Protein AF-A0A6G0KJ99-F1 (afdb_monomer_lite)

Radius of gyration: 21.72 Å; chains: 1; bounding box: 59×44×64 Å

Organism: NCBI:txid53985

Structure (mmCIF, N/CA/C/O backbone):
data_AF-A0A6G0KJ99-F1
#
_entry.id   AF-A0A6G0KJ99-F1
#
loop_
_atom_site.group_PDB
_atom_site.id
_atom_site.type_symbol
_atom_site.label_atom_id
_atom_site.label_alt_id
_atom_site.label_comp_id
_atom_site.label_asym_id
_atom_site.label_entity_id
_atom_site.label_seq_id
_atom_site.pdbx_PDB_ins_code
_atom_site.Cartn_x
_atom_site.Cartn_y
_atom_site.Cartn_z
_atom_site.occupancy
_atom_site.B_iso_or_equiv
_atom_site.auth_seq_id
_atom_site.auth_comp_id
_atom_site.auth_asym_id
_atom_site.auth_atom_id
_atom_site.pdbx_PDB_model_num
ATOM 1 N N . MET A 1 1 ? -8.584 -2.418 31.186 1.00 41.25 1 MET A N 1
ATOM 2 C CA . MET A 1 1 ? -9.548 -2.595 30.079 1.00 41.25 1 MET A CA 1
ATOM 3 C C . MET A 1 1 ? -8.767 -2.422 28.796 1.00 41.25 1 MET A C 1
ATOM 5 O O . MET A 1 1 ? -8.160 -1.373 28.633 1.00 41.25 1 MET A O 1
ATOM 9 N N . SER A 1 2 ? -8.671 -3.460 27.969 1.00 46.72 2 SER A N 1
ATOM 10 C CA . SER A 1 2 ? -8.019 -3.361 26.664 1.00 46.72 2 SER A CA 1
ATOM 11 C C . SER A 1 2 ? -8.803 -2.387 25.795 1.00 46.72 2 SER A C 1
ATOM 13 O O . SER A 1 2 ? -10.031 -2.449 25.768 1.00 46.72 2 SER A O 1
ATOM 15 N N . VAL A 1 3 ? -8.107 -1.507 25.080 1.00 55.59 3 VAL A N 1
ATOM 16 C CA . VAL A 1 3 ? -8.690 -0.855 23.907 1.00 55.59 3 VAL A CA 1
ATOM 17 C C . VAL A 1 3 ? -9.213 -1.971 23.012 1.00 55.59 3 VAL A C 1
ATOM 19 O O . VAL A 1 3 ? -8.455 -2.874 22.653 1.00 55.59 3 VAL A O 1
ATOM 22 N N . ASP A 1 4 ? -10.517 -1.978 22.748 1.00 70.56 4 ASP A N 1
ATOM 23 C CA . ASP A 1 4 ? -11.123 -3.010 21.920 1.00 70.56 4 ASP A CA 1
ATOM 24 C C . ASP A 1 4 ? -10.721 -2.743 20.467 1.00 70.56 4 ASP A C 1
ATOM 26 O O . ASP A 1 4 ? -11.354 -1.966 19.750 1.00 70.56 4 ASP A O 1
ATOM 30 N N . LEU A 1 5 ? -9.616 -3.368 20.050 1.00 67.62 5 LEU A N 1
ATOM 31 C CA . LEU A 1 5 ? -9.103 -3.301 18.685 1.00 67.62 5 LEU A CA 1
ATOM 32 C C . LEU A 1 5 ? -10.209 -3.636 17.674 1.00 67.62 5 LEU A C 1
ATOM 34 O O . LEU A 1 5 ? -10.257 -3.038 16.606 1.00 67.62 5 LEU A O 1
ATOM 38 N N . VAL A 1 6 ? -11.153 -4.512 18.032 1.00 70.44 6 VAL A N 1
ATOM 39 C CA . VAL A 1 6 ? -12.292 -4.872 17.181 1.00 70.44 6 VAL A CA 1
ATOM 40 C C . VAL A 1 6 ? -13.240 -3.686 16.995 1.00 70.44 6 VAL A C 1
ATOM 42 O O . VAL A 1 6 ? -13.726 -3.464 15.887 1.00 70.44 6 VAL A O 1
ATOM 45 N N . GLN A 1 7 ? -13.503 -2.893 18.037 1.00 74.81 7 GLN A N 1
ATOM 46 C CA . GLN A 1 7 ? -14.305 -1.670 17.909 1.00 74.81 7 GLN A CA 1
ATOM 47 C C . GLN A 1 7 ? -13.605 -0.607 17.065 1.00 74.81 7 GLN A C 1
ATOM 49 O O . GLN A 1 7 ? -14.253 0.010 16.221 1.00 74.81 7 GLN A O 1
ATOM 54 N N . PHE A 1 8 ? -12.295 -0.424 17.242 1.00 76.94 8 PHE A N 1
ATOM 55 C CA . PHE A 1 8 ? -11.521 0.521 16.435 1.00 76.94 8 PHE A CA 1
ATOM 56 C C . PHE A 1 8 ? -11.519 0.129 14.951 1.00 76.94 8 PHE A C 1
ATOM 58 O O . PHE A 1 8 ? -11.835 0.944 14.088 1.00 76.94 8 PHE A O 1
ATOM 65 N N . VAL A 1 9 ? -11.263 -1.147 14.660 1.00 74.06 9 VAL A N 1
ATOM 66 C CA . VAL A 1 9 ? -11.306 -1.717 13.307 1.00 74.06 9 VAL A CA 1
ATOM 67 C C . VAL A 1 9 ? -12.697 -1.541 12.682 1.00 74.06 9 VAL A C 1
ATOM 69 O O . VAL A 1 9 ? -12.794 -1.142 11.526 1.00 74.06 9 VAL A O 1
ATOM 72 N N . LYS A 1 10 ? -13.785 -1.731 13.444 1.00 74.31 10 LYS A N 1
ATOM 73 C CA . LYS A 1 10 ? -15.161 -1.460 12.979 1.00 74.31 10 LYS A CA 1
ATOM 74 C C . LYS A 1 10 ? -15.418 0.018 12.682 1.00 74.31 10 LYS A C 1
ATOM 76 O O . LYS A 1 10 ? -16.147 0.326 11.742 1.00 74.31 10 LYS A O 1
ATOM 81 N N . LEU A 1 11 ? -14.873 0.932 13.482 1.00 82.12 11 LEU A N 1
ATOM 82 C CA . LEU A 1 11 ? -15.007 2.367 13.232 1.00 82.12 11 LEU A CA 1
ATOM 83 C C . LEU A 1 11 ? -14.264 2.761 11.951 1.00 82.12 11 LEU A C 1
ATOM 85 O O . LEU A 1 11 ? -14.842 3.425 11.093 1.00 82.12 11 LEU A O 1
ATOM 89 N N . LEU A 1 12 ? -13.024 2.292 11.799 1.00 81.00 12 LEU A N 1
ATOM 90 C CA . LEU A 1 12 ? -12.201 2.537 10.617 1.00 81.00 12 LEU A CA 1
ATOM 91 C C . LEU A 1 12 ? -12.857 1.978 9.348 1.00 81.00 12 LEU A C 1
ATOM 93 O O . LEU A 1 12 ? -12.892 2.653 8.324 1.00 81.00 12 LEU A O 1
ATOM 97 N N . MET A 1 13 ? -13.461 0.795 9.448 1.00 75.81 13 MET A N 1
ATOM 98 C CA . MET A 1 13 ? -14.229 0.173 8.372 1.00 75.81 13 MET A CA 1
ATOM 99 C C . MET A 1 13 ? -15.397 1.054 7.906 1.00 75.81 13 MET A C 1
ATOM 101 O O . MET A 1 13 ? -15.573 1.250 6.707 1.00 75.81 13 MET A O 1
ATOM 105 N N . LYS A 1 14 ? -16.166 1.645 8.834 1.00 80.62 14 LYS A N 1
ATOM 106 C CA . LYS A 1 14 ? -17.264 2.569 8.487 1.00 80.62 14 LYS A CA 1
ATOM 107 C C . LYS A 1 14 ? -16.761 3.817 7.764 1.00 80.62 14 LYS A C 1
ATOM 109 O O . LYS A 1 14 ? -17.369 4.237 6.784 1.00 80.62 14 LYS A O 1
ATOM 114 N N . TRP A 1 15 ? -15.656 4.389 8.239 1.00 83.75 15 TRP A N 1
ATOM 115 C CA . TRP A 1 15 ? -15.023 5.548 7.608 1.00 83.75 15 TRP A CA 1
ATOM 116 C C . TRP A 1 15 ? -14.530 5.229 6.195 1.00 83.75 15 TRP A C 1
ATOM 118 O O . TRP A 1 15 ? -14.812 5.979 5.264 1.00 83.75 15 TRP A O 1
ATOM 128 N N . GLN A 1 16 ? -13.851 4.096 6.010 1.00 78.69 16 GLN A N 1
ATOM 129 C CA . GLN A 1 16 ? -13.374 3.672 4.693 1.00 78.69 16 GLN A CA 1
ATOM 130 C C . GLN A 1 16 ? -14.515 3.375 3.724 1.00 78.69 16 GLN A C 1
ATOM 132 O O . GLN A 1 16 ? -14.426 3.758 2.561 1.00 78.69 16 GLN A O 1
ATOM 137 N N . MET A 1 17 ? -15.597 2.754 4.199 1.00 74.19 17 MET A N 1
ATOM 138 C CA . MET A 1 17 ? -16.793 2.518 3.391 1.00 74.19 17 MET A CA 1
ATOM 139 C C . MET A 1 17 ? -17.367 3.840 2.863 1.00 74.19 17 MET A C 1
ATOM 141 O O . MET A 1 17 ? -17.624 3.957 1.670 1.00 74.19 17 MET A O 1
ATOM 145 N N . HIS A 1 18 ? -17.500 4.849 3.731 1.00 81.25 18 HIS A N 1
ATOM 146 C CA . HIS A 1 18 ? -17.978 6.179 3.345 1.00 81.25 18 HIS A CA 1
ATOM 147 C C . HIS A 1 18 ? -17.077 6.839 2.296 1.00 81.25 18 HIS A C 1
ATOM 149 O O . HIS A 1 18 ? -17.563 7.306 1.273 1.00 81.25 18 HIS A O 1
ATOM 155 N N . GLN A 1 19 ? -15.756 6.811 2.502 1.00 79.88 19 GLN A N 1
ATOM 156 C CA . GLN A 1 19 ? -14.805 7.387 1.546 1.00 79.88 19 GLN A CA 1
ATOM 157 C C . GLN A 1 19 ? -14.822 6.673 0.191 1.00 79.88 19 GLN A C 1
ATOM 159 O O . GLN A 1 19 ? -14.710 7.328 -0.843 1.00 79.88 19 GLN A O 1
ATOM 164 N N . CYS A 1 20 ? -14.988 5.347 0.180 1.00 73.44 20 CYS A N 1
ATOM 165 C CA . CYS A 1 20 ? -15.125 4.595 -1.065 1.00 73.44 20 CYS A CA 1
ATOM 166 C C . CYS A 1 20 ? -16.373 5.030 -1.841 1.00 73.44 20 CYS A C 1
ATOM 168 O O . CYS A 1 20 ? -16.294 5.180 -3.055 1.00 73.44 20 CYS A O 1
ATOM 170 N N . MET A 1 21 ? -17.496 5.263 -1.154 1.00 72.06 21 MET A N 1
ATOM 171 C CA . MET A 1 21 ? -18.723 5.741 -1.795 1.00 72.06 21 MET A CA 1
ATOM 172 C C . MET A 1 21 ? -18.542 7.149 -2.375 1.00 72.06 21 MET A C 1
ATOM 174 O O . MET A 1 21 ? -18.652 7.314 -3.589 1.00 72.06 21 MET A O 1
ATOM 178 N N . GLU A 1 22 ? -18.174 8.126 -1.542 1.00 77.06 22 GLU A N 1
ATOM 179 C CA . GLU A 1 22 ? -18.107 9.539 -1.946 1.00 77.06 22 GLU A CA 1
ATOM 180 C C . GLU A 1 22 ? -17.011 9.821 -2.981 1.00 77.06 22 GLU A C 1
ATOM 182 O O . GLU A 1 22 ? -17.249 10.464 -4.001 1.00 77.06 22 GLU A O 1
ATOM 187 N N . ILE A 1 23 ? -15.784 9.364 -2.712 1.00 69.75 23 ILE A N 1
ATOM 188 C CA . ILE A 1 23 ? -14.602 9.723 -3.509 1.00 69.75 23 ILE A CA 1
ATOM 189 C C . ILE A 1 23 ? -14.389 8.709 -4.633 1.00 69.75 23 ILE A C 1
ATOM 191 O O . ILE A 1 23 ? -13.955 9.062 -5.728 1.00 69.75 23 ILE A O 1
ATOM 195 N N . GLY A 1 24 ? -14.660 7.435 -4.346 1.00 63.62 24 GLY A N 1
ATOM 196 C CA . GLY A 1 24 ? -14.301 6.328 -5.220 1.00 63.62 24 GLY A CA 1
ATOM 197 C C . GLY A 1 24 ? -15.350 5.976 -6.265 1.00 63.62 24 GLY A C 1
ATOM 198 O O . GLY A 1 24 ? -14.968 5.486 -7.320 1.00 63.62 24 GLY A O 1
ATOM 199 N N . PHE A 1 25 ? -16.644 6.191 -6.010 1.00 71.81 25 PHE A N 1
ATOM 200 C CA . PHE A 1 25 ? -17.690 5.577 -6.833 1.00 71.81 25 PHE A CA 1
ATOM 201 C C . PHE A 1 25 ? -18.777 6.538 -7.314 1.00 71.81 25 PHE A C 1
ATOM 203 O O . PHE A 1 25 ? -19.106 6.517 -8.500 1.00 71.81 25 PHE A O 1
ATOM 210 N N . GLU A 1 26 ? -19.310 7.401 -6.447 1.00 70.69 26 GLU A N 1
ATOM 211 C CA . GLU A 1 26 ? -20.377 8.341 -6.827 1.00 70.69 26 GLU A CA 1
ATOM 212 C C . GLU A 1 26 ? -19.909 9.356 -7.881 1.00 70.69 26 GLU A C 1
ATOM 214 O O . GLU A 1 26 ? -20.671 9.726 -8.773 1.00 70.69 26 GLU A O 1
ATOM 219 N N . GLY A 1 27 ? -18.633 9.753 -7.841 1.00 69.00 27 GLY A N 1
ATOM 220 C CA . GLY A 1 27 ? -18.048 10.681 -8.813 1.00 69.00 27 GLY A CA 1
ATOM 221 C C . GLY A 1 27 ? -17.690 10.075 -10.177 1.00 69.00 27 GLY A C 1
ATOM 222 O O . GLY A 1 27 ? -17.410 10.830 -11.107 1.00 69.00 27 GLY A O 1
ATOM 223 N N . ILE A 1 28 ? -17.667 8.741 -10.316 1.00 74.19 28 ILE A N 1
ATOM 224 C CA . ILE A 1 28 ? -17.152 8.038 -11.510 1.00 74.19 28 ILE A CA 1
ATOM 225 C C . ILE A 1 28 ? -17.919 6.735 -11.837 1.00 74.19 28 ILE A C 1
ATOM 227 O O . ILE A 1 28 ? -17.320 5.656 -11.926 1.00 74.19 28 ILE A O 1
ATOM 231 N N . PRO A 1 29 ? -19.247 6.795 -12.050 1.00 71.38 29 PRO A N 1
ATOM 232 C CA . PRO A 1 29 ? -20.062 5.605 -12.287 1.00 71.38 29 PRO A CA 1
ATOM 233 C C . PRO A 1 29 ? -19.625 4.839 -13.546 1.00 71.38 29 PRO A C 1
ATOM 235 O O . PRO A 1 29 ? -19.332 5.426 -14.588 1.00 71.38 29 PRO A O 1
ATOM 238 N N . GLY A 1 30 ? -19.603 3.505 -13.459 1.00 71.38 30 GLY A N 1
ATOM 239 C CA . GLY A 1 30 ? -19.260 2.616 -14.575 1.00 71.38 30 GLY A CA 1
ATOM 240 C C . GLY A 1 30 ? -17.764 2.486 -14.887 1.00 71.38 30 GLY A C 1
ATOM 241 O O . GLY A 1 30 ? -17.397 1.674 -15.738 1.00 71.38 30 GLY A O 1
ATOM 242 N N . LEU A 1 31 ? -16.886 3.226 -14.200 1.00 75.25 31 LEU A N 1
ATOM 243 C CA . LEU A 1 31 ? -15.439 3.071 -14.340 1.00 75.25 31 LEU A CA 1
ATOM 244 C C . LEU A 1 31 ? -14.876 2.002 -13.396 1.00 75.25 31 LEU A C 1
ATOM 246 O O . LEU A 1 31 ? -15.424 1.689 -12.338 1.00 75.25 31 LEU A O 1
ATOM 250 N N . CYS A 1 32 ? -13.748 1.429 -13.811 1.00 78.31 32 CYS A N 1
ATOM 251 C CA . CYS A 1 32 ? -12.960 0.529 -12.984 1.00 78.31 32 CYS A CA 1
ATOM 252 C C . CYS A 1 32 ? -12.108 1.345 -12.010 1.00 78.31 32 CYS A C 1
ATOM 254 O O . CYS A 1 32 ? -11.338 2.203 -12.442 1.00 78.31 32 CYS A O 1
ATOM 256 N N . VAL A 1 33 ? -12.201 1.046 -10.716 1.00 81.31 33 VAL A N 1
ATOM 257 C CA . VAL A 1 33 ? -11.534 1.818 -9.659 1.00 81.31 33 VAL A CA 1
ATOM 258 C C . VAL A 1 33 ? -10.524 0.931 -8.952 1.00 81.31 33 VAL A C 1
ATOM 260 O O . VAL A 1 33 ? -10.899 -0.007 -8.252 1.00 81.31 33 VAL A O 1
ATOM 263 N N . ALA A 1 34 ? -9.237 1.213 -9.146 1.00 80.12 34 ALA A N 1
ATOM 264 C CA . ALA A 1 34 ? -8.169 0.523 -8.434 1.00 80.12 34 ALA A CA 1
ATOM 265 C C . ALA A 1 34 ? -7.988 1.138 -7.037 1.00 80.12 34 ALA A C 1
ATOM 267 O O . ALA A 1 34 ? -7.649 2.314 -6.919 1.00 80.12 34 ALA A O 1
ATOM 268 N N . ILE A 1 35 ? -8.208 0.350 -5.984 1.00 81.31 35 ILE A N 1
ATOM 269 C CA . ILE A 1 35 ? -8.119 0.796 -4.589 1.00 81.31 35 ILE A CA 1
ATOM 270 C C . ILE A 1 35 ? -6.935 0.101 -3.928 1.00 81.31 35 ILE A C 1
ATOM 272 O O . ILE A 1 35 ? -6.958 -1.112 -3.721 1.00 81.31 35 ILE A O 1
ATOM 276 N N . HIS A 1 36 ? -5.909 0.873 -3.583 1.00 83.25 36 HIS A N 1
ATOM 277 C CA . HIS A 1 36 ? -4.743 0.376 -2.861 1.00 83.25 36 HIS A CA 1
ATOM 278 C C . HIS A 1 36 ? -5.046 0.257 -1.366 1.00 83.25 36 HIS A C 1
ATOM 280 O O . HIS A 1 36 ? -5.486 1.214 -0.727 1.00 83.25 36 HIS A O 1
ATOM 286 N N . THR A 1 37 ? -4.808 -0.926 -0.798 1.00 84.19 37 THR A N 1
ATOM 287 C CA . THR A 1 37 ? -4.839 -1.116 0.663 1.00 84.19 37 THR A CA 1
ATOM 288 C C . THR A 1 37 ? -3.683 -0.368 1.328 1.00 84.19 37 THR A C 1
ATOM 290 O O . THR A 1 37 ? -2.754 0.049 0.646 1.00 84.19 37 THR A O 1
ATOM 293 N N . LEU A 1 38 ? -3.726 -0.170 2.648 1.00 85.06 38 LEU A N 1
ATOM 294 C CA . LEU A 1 38 ? -2.753 0.671 3.343 1.00 85.06 38 LEU A CA 1
ATOM 295 C C . LEU A 1 38 ? -1.328 0.153 3.142 1.00 85.06 38 LEU A C 1
ATOM 297 O O . LEU A 1 38 ? -0.989 -0.949 3.569 1.00 85.06 38 LEU A O 1
ATOM 301 N N . GLU A 1 39 ? -0.489 0.989 2.538 1.00 83.06 39 GLU A N 1
ATOM 302 C CA . GLU A 1 39 ? 0.898 0.639 2.255 1.00 83.06 39 GLU A CA 1
ATOM 303 C C . GLU A 1 39 ? 1.870 1.230 3.274 1.00 83.06 39 GLU A C 1
ATOM 305 O O . GLU A 1 39 ? 2.934 0.654 3.439 1.00 83.06 39 GLU A O 1
ATOM 310 N N . SER A 1 40 ? 1.552 2.340 3.948 1.00 83.69 40 SER A N 1
ATOM 311 C CA . SER A 1 40 ? 2.466 3.019 4.885 1.00 83.69 40 SER A CA 1
ATOM 312 C C . SER A 1 40 ? 2.672 2.251 6.200 1.00 83.69 40 SER A C 1
ATOM 314 O O . SER A 1 40 ? 1.710 1.693 6.733 1.00 83.69 40 SER A O 1
ATOM 316 N N . PRO A 1 41 ? 3.892 2.242 6.769 1.00 84.44 41 PRO A N 1
ATOM 317 C CA . PRO A 1 41 ? 4.146 1.727 8.114 1.00 84.44 41 PRO A CA 1
ATOM 318 C C . PRO A 1 41 ? 3.439 2.574 9.184 1.00 84.44 41 PRO A C 1
ATOM 320 O O . PRO A 1 41 ? 3.241 3.778 9.028 1.00 84.44 41 PRO A O 1
ATOM 323 N N . LEU A 1 42 ? 3.082 1.961 10.318 1.00 84.69 42 LEU A N 1
ATOM 324 C CA . LEU A 1 42 ? 2.240 2.627 11.327 1.00 84.69 42 LEU A CA 1
ATOM 325 C C . LEU A 1 42 ? 2.884 3.853 11.977 1.00 84.69 42 LEU A C 1
ATOM 327 O O . LEU A 1 42 ? 2.167 4.750 12.415 1.00 84.69 42 LEU A O 1
ATOM 331 N N . TYR A 1 43 ? 4.213 3.897 12.073 1.00 82.88 43 TYR A N 1
ATOM 332 C CA . TYR A 1 43 ? 4.884 5.021 12.720 1.00 82.88 43 TYR A CA 1
ATOM 333 C C . TYR A 1 43 ? 4.769 6.321 11.900 1.00 82.88 43 TYR A C 1
ATOM 335 O O . TYR A 1 43 ? 4.917 7.389 12.483 1.00 82.88 43 TYR A O 1
ATOM 343 N N . GLU A 1 44 ? 4.465 6.264 10.594 1.00 84.62 44 GLU A N 1
ATOM 344 C CA . GLU A 1 44 ? 4.239 7.465 9.766 1.00 84.62 44 GLU A CA 1
ATOM 345 C C . GLU A 1 44 ? 3.003 8.260 10.204 1.00 84.62 44 GLU A C 1
ATOM 347 O O . GLU A 1 44 ? 2.923 9.463 9.970 1.00 84.62 44 GLU A O 1
ATOM 352 N N . PHE A 1 45 ? 2.055 7.613 10.886 1.00 86.19 45 PHE A N 1
ATOM 353 C CA . PHE A 1 45 ? 0.861 8.264 11.433 1.00 86.19 45 PHE A CA 1
ATOM 354 C C . PHE A 1 45 ? 1.105 8.906 12.802 1.00 86.19 45 PHE A C 1
ATOM 356 O O . PHE A 1 45 ? 0.185 9.469 13.395 1.00 86.19 45 PHE A O 1
ATOM 363 N N . LEU A 1 46 ? 2.321 8.792 13.337 1.00 86.12 46 LEU A N 1
ATOM 364 C CA . LEU A 1 46 ? 2.671 9.241 14.674 1.00 86.12 46 LEU A CA 1
ATOM 365 C C . LEU A 1 46 ? 3.557 10.486 14.615 1.00 86.12 46 LEU A C 1
ATOM 367 O O . LEU A 1 46 ? 4.448 10.604 13.778 1.00 86.12 46 LEU A O 1
ATOM 371 N N . ALA A 1 47 ? 3.352 11.401 15.564 1.00 84.62 47 ALA A N 1
ATOM 372 C CA . ALA A 1 47 ? 4.281 12.505 15.771 1.00 84.62 47 ALA A CA 1
ATOM 373 C C . ALA A 1 47 ? 5.659 11.955 16.176 1.00 84.62 47 ALA A C 1
ATOM 375 O O . ALA A 1 47 ? 5.750 11.088 17.044 1.00 84.62 47 ALA A O 1
ATOM 376 N N . ASP A 1 48 ? 6.732 12.459 15.561 1.00 75.00 48 ASP A N 1
ATOM 377 C CA . ASP A 1 48 ? 8.066 11.874 15.746 1.00 75.00 48 ASP A CA 1
ATOM 378 C C . ASP A 1 48 ? 8.859 12.510 16.903 1.00 75.00 48 ASP A C 1
ATOM 380 O O . ASP A 1 48 ? 9.609 11.811 17.593 1.00 75.00 48 ASP A O 1
ATOM 384 N N . LYS A 1 49 ? 8.728 13.830 17.133 1.00 79.56 49 LYS A N 1
ATOM 385 C CA . LYS A 1 49 ? 9.542 14.585 18.111 1.00 79.56 49 LYS A CA 1
ATOM 386 C C . LYS A 1 49 ? 8.826 15.815 18.678 1.00 79.56 49 LYS A C 1
ATOM 388 O O . LYS A 1 49 ? 7.878 16.335 18.095 1.00 79.56 49 LYS A O 1
ATOM 393 N N . GLY A 1 50 ? 9.369 16.329 19.782 1.00 83.31 50 GLY A N 1
ATOM 394 C CA . GLY A 1 50 ? 9.017 17.635 20.342 1.00 83.31 50 GLY A CA 1
ATOM 395 C C . GLY A 1 50 ? 7.674 17.661 21.069 1.00 83.31 50 GLY A C 1
ATOM 396 O O . GLY A 1 50 ? 7.180 16.632 21.521 1.00 83.31 50 GLY A O 1
ATOM 397 N N . ILE A 1 51 ? 7.100 18.861 21.177 1.00 85.00 51 ILE A N 1
ATOM 398 C CA . ILE A 1 51 ? 5.851 19.127 21.911 1.00 85.00 51 ILE A CA 1
ATOM 399 C C . ILE A 1 51 ? 4.703 18.261 21.371 1.00 85.00 51 ILE A C 1
ATOM 401 O O . ILE A 1 51 ? 3.989 17.639 22.148 1.00 85.00 51 ILE A O 1
ATOM 405 N N . ALA A 1 52 ? 4.613 18.116 20.046 1.00 86.62 52 ALA A N 1
ATOM 406 C CA . ALA A 1 52 ? 3.592 17.296 19.396 1.00 86.62 52 ALA A CA 1
ATOM 407 C C . ALA A 1 52 ? 3.652 15.810 19.799 1.00 86.62 52 ALA A C 1
ATOM 409 O O . ALA A 1 52 ? 2.615 15.165 19.933 1.00 86.62 52 ALA A O 1
ATOM 410 N N . LEU A 1 53 ? 4.852 15.254 20.017 1.00 86.69 53 LEU A N 1
ATOM 411 C CA . LEU A 1 53 ? 4.994 13.878 20.504 1.00 86.69 53 LEU A CA 1
ATOM 412 C C . LEU A 1 53 ? 4.478 13.749 21.940 1.00 86.69 53 LEU A C 1
ATOM 414 O O . LEU A 1 53 ? 3.814 12.766 22.268 1.00 86.69 53 LEU A O 1
ATOM 418 N N . ASP A 1 54 ? 4.790 14.721 22.795 1.00 88.56 54 ASP A N 1
ATOM 419 C CA . ASP A 1 54 ? 4.386 14.677 24.197 1.00 88.56 54 ASP A CA 1
ATOM 420 C C . ASP A 1 54 ? 2.865 14.828 24.355 1.00 88.56 54 ASP A C 1
ATOM 422 O O . ASP A 1 54 ? 2.238 14.027 25.051 1.00 88.56 54 ASP A O 1
ATOM 426 N N . GLU A 1 55 ? 2.262 15.762 23.613 1.00 90.81 55 GLU A N 1
ATOM 427 C CA . GLU A 1 55 ? 0.808 15.952 23.524 1.00 90.81 55 GLU A CA 1
ATOM 428 C C . GLU A 1 55 ? 0.094 14.708 22.979 1.00 90.81 55 GLU A C 1
ATOM 430 O O . GLU A 1 55 ? -0.934 14.285 23.522 1.00 90.81 55 GLU A O 1
ATOM 435 N N . LEU A 1 56 ? 0.654 14.068 21.944 1.00 89.56 56 LEU A N 1
ATOM 436 C CA . LEU A 1 56 ? 0.129 12.812 21.409 1.00 89.56 56 LEU A CA 1
ATOM 437 C C . LEU A 1 56 ? 0.181 11.701 22.465 1.00 89.56 56 LEU A C 1
ATOM 439 O O . LEU A 1 56 ? -0.802 10.986 22.662 1.00 89.56 56 LEU A O 1
ATOM 443 N N . CYS A 1 57 ? 1.296 11.578 23.190 1.00 90.38 57 CYS A N 1
ATOM 444 C CA . CYS A 1 57 ? 1.437 10.589 24.257 1.00 90.38 57 CYS A CA 1
ATOM 445 C C . CYS A 1 57 ? 0.427 10.816 25.388 1.00 90.38 57 CYS A C 1
ATOM 447 O O . CYS A 1 57 ? -0.128 9.852 25.917 1.00 90.38 57 CYS A O 1
ATOM 449 N N . GLU A 1 58 ? 0.167 12.070 25.763 1.00 92.62 58 GLU A N 1
ATOM 450 C CA . GLU A 1 58 ? -0.838 12.408 26.774 1.00 92.62 58 GLU A CA 1
ATOM 451 C C . GLU A 1 58 ? -2.259 12.110 26.317 1.00 92.62 58 GLU A C 1
ATOM 453 O O . GLU A 1 58 ? -3.047 11.553 27.086 1.00 92.62 58 GLU A O 1
ATOM 458 N N . THR A 1 59 ? -2.579 12.448 25.071 1.00 91.44 59 THR A N 1
ATOM 459 C CA . THR A 1 59 ? -3.892 12.192 24.474 1.00 91.44 59 THR A CA 1
ATOM 460 C C . THR A 1 59 ? -4.170 10.693 24.429 1.00 91.44 59 THR A C 1
ATOM 462 O O . THR A 1 59 ? -5.153 10.230 25.009 1.00 91.44 59 THR A O 1
ATOM 465 N N . LEU A 1 60 ? -3.246 9.908 23.867 1.00 89.88 60 LEU A N 1
ATOM 466 C CA . LEU A 1 60 ? -3.365 8.450 23.796 1.00 89.88 60 LEU A CA 1
ATOM 467 C C . LEU A 1 60 ? -3.414 7.809 25.187 1.00 89.88 60 LEU A C 1
ATOM 469 O O . LEU A 1 60 ? -4.190 6.885 25.414 1.00 89.88 60 LEU A O 1
ATOM 473 N N . SER A 1 61 ? -2.634 8.313 26.147 1.00 92.75 61 SER A N 1
ATOM 474 C CA . SER A 1 61 ? -2.660 7.824 27.531 1.00 92.75 61 SER A CA 1
ATOM 475 C C . SER A 1 61 ? -4.047 7.984 28.168 1.00 92.75 61 SER A C 1
ATOM 477 O O . SER A 1 61 ? -4.540 7.043 28.798 1.00 92.75 61 SER A O 1
ATOM 479 N N . LYS A 1 62 ? -4.702 9.135 27.960 1.00 91.81 62 LYS A N 1
ATOM 480 C CA . LYS A 1 62 ? -6.060 9.417 28.453 1.00 91.81 62 LYS A CA 1
ATOM 481 C C . LYS A 1 62 ? -7.119 8.576 27.739 1.00 91.81 62 LYS A C 1
ATOM 483 O O . LYS A 1 62 ? -7.931 7.941 28.411 1.00 91.81 62 LYS A O 1
ATOM 488 N N . GLU A 1 63 ? -7.100 8.540 26.408 1.00 88.06 63 GLU A N 1
ATOM 489 C CA . GLU A 1 63 ? -8.100 7.820 25.605 1.00 88.06 63 GLU A CA 1
ATOM 490 C C . GLU A 1 63 ? -8.027 6.306 25.812 1.00 88.06 63 GLU A C 1
ATOM 492 O O . GLU A 1 63 ? -9.042 5.645 26.037 1.00 88.06 63 GLU A O 1
ATOM 497 N N . MET A 1 64 ? -6.813 5.754 25.801 1.00 85.81 64 MET A N 1
ATOM 498 C CA . MET A 1 64 ? -6.582 4.319 25.952 1.00 85.81 64 MET A CA 1
ATOM 499 C C . MET A 1 64 ? -6.563 3.874 27.421 1.00 85.81 64 MET A C 1
ATOM 501 O O . MET A 1 64 ? -6.555 2.673 27.691 1.00 85.81 64 MET A O 1
ATOM 505 N N . LYS A 1 65 ? -6.562 4.818 28.376 1.00 89.88 65 LYS A N 1
ATOM 506 C CA . LYS A 1 65 ? -6.464 4.571 29.827 1.00 89.88 65 LYS A CA 1
ATOM 507 C C . LYS A 1 65 ? -5.244 3.718 30.197 1.00 89.88 65 LYS A C 1
ATOM 509 O O . LYS A 1 65 ? -5.332 2.792 31.006 1.00 89.88 65 LYS A O 1
ATOM 514 N N . VAL A 1 66 ? -4.100 4.033 29.593 1.00 91.50 66 VAL A N 1
ATOM 515 C CA . VAL A 1 66 ? -2.802 3.382 29.839 1.00 91.50 66 VAL A CA 1
ATOM 516 C C . VAL A 1 66 ? -1.761 4.413 30.261 1.00 91.50 66 VAL A C 1
ATOM 518 O O . VAL A 1 66 ? -1.945 5.608 30.041 1.00 91.50 66 VAL A O 1
ATOM 521 N N . SER A 1 67 ? -0.652 3.981 30.863 1.00 93.75 67 SER A N 1
ATOM 522 C CA . SER A 1 67 ? 0.409 4.911 31.264 1.00 93.75 67 SER A CA 1
ATOM 523 C C . SER A 1 67 ? 1.090 5.562 30.053 1.00 93.75 67 SER A C 1
ATOM 525 O O . SER A 1 67 ? 1.340 4.906 29.040 1.00 93.75 67 SER A O 1
ATOM 527 N N . LYS A 1 68 ? 1.463 6.844 30.182 1.00 92.06 68 LYS A N 1
ATOM 528 C CA . LYS A 1 68 ? 2.256 7.588 29.179 1.00 92.06 68 LYS A CA 1
ATOM 529 C C . LYS A 1 68 ? 3.540 6.838 28.796 1.00 92.06 68 LYS A C 1
ATOM 531 O O . LYS A 1 68 ? 3.887 6.764 27.623 1.00 92.06 68 LYS A O 1
ATOM 536 N N . VAL A 1 69 ? 4.177 6.188 29.774 1.00 90.94 69 VAL A N 1
ATOM 537 C CA . VAL A 1 69 ? 5.370 5.345 29.579 1.00 90.94 69 VAL A CA 1
ATOM 538 C C . VAL A 1 69 ? 5.088 4.156 28.653 1.00 90.94 69 VAL A C 1
ATOM 540 O O . VAL A 1 69 ? 5.903 3.846 27.785 1.00 90.94 69 VAL A O 1
ATOM 543 N N . LEU A 1 70 ? 3.932 3.496 28.793 1.00 90.56 70 LEU A N 1
ATOM 544 C CA . LEU A 1 70 ? 3.559 2.386 27.913 1.00 90.56 70 LEU A CA 1
ATOM 545 C C . LEU A 1 70 ? 3.309 2.869 26.478 1.00 90.56 70 LEU A C 1
ATOM 547 O O . LEU A 1 70 ? 3.745 2.206 25.539 1.00 90.56 70 LEU A O 1
ATOM 551 N N . VAL A 1 71 ? 2.665 4.030 26.308 1.00 90.19 71 VAL A N 1
ATOM 552 C CA . VAL A 1 71 ? 2.466 4.653 24.987 1.00 90.19 71 VAL A CA 1
ATOM 553 C C . VAL A 1 71 ? 3.813 4.949 24.332 1.00 90.19 71 VAL A C 1
ATOM 555 O O . VAL A 1 71 ? 4.068 4.477 23.228 1.00 90.19 71 VAL A O 1
ATOM 558 N N . GLN A 1 72 ? 4.712 5.640 25.035 1.00 89.50 72 GLN A N 1
ATOM 559 C CA . GLN A 1 72 ? 6.048 5.980 24.534 1.00 89.50 72 GLN A CA 1
ATOM 560 C C . GLN A 1 72 ? 6.868 4.738 24.159 1.00 89.50 72 GLN A C 1
ATOM 562 O O . GLN A 1 72 ? 7.516 4.712 23.109 1.00 89.50 72 GLN A O 1
ATOM 567 N N . SER A 1 73 ? 6.805 3.690 24.985 1.00 90.06 73 SER A N 1
ATOM 568 C CA . SER A 1 73 ? 7.451 2.404 24.708 1.00 90.06 73 SER A CA 1
ATOM 569 C C . SER A 1 73 ? 6.881 1.755 23.444 1.00 90.06 73 SER A C 1
ATOM 571 O O . SER A 1 73 ? 7.634 1.339 22.560 1.00 90.06 73 SER A O 1
ATOM 573 N N . ARG A 1 74 ? 5.549 1.748 23.289 1.00 89.94 74 ARG A N 1
ATOM 574 C CA . ARG A 1 74 ? 4.901 1.188 22.099 1.00 89.94 74 ARG A CA 1
ATOM 575 C C . ARG A 1 74 ? 5.250 1.972 20.838 1.00 89.94 74 ARG A C 1
ATOM 577 O O . ARG A 1 74 ? 5.604 1.349 19.842 1.00 89.94 74 ARG A O 1
ATOM 584 N N . MET A 1 75 ? 5.209 3.301 20.881 1.00 87.56 75 MET A N 1
ATOM 585 C CA . MET A 1 75 ? 5.592 4.152 19.750 1.00 87.56 75 MET A CA 1
ATOM 586 C C . MET A 1 75 ? 7.052 3.929 19.351 1.00 87.56 75 MET A C 1
ATOM 588 O O . MET A 1 75 ? 7.348 3.765 18.172 1.00 87.56 75 MET A O 1
ATOM 592 N N . SER A 1 76 ? 7.956 3.841 20.329 1.00 86.06 76 SER A N 1
ATOM 593 C CA . SER A 1 76 ? 9.368 3.537 20.073 1.00 86.06 76 SER A CA 1
ATOM 594 C C . SER A 1 76 ? 9.548 2.157 19.438 1.00 86.06 76 SER A C 1
ATOM 596 O O . SER A 1 76 ? 10.368 2.011 18.541 1.00 86.06 76 SER A O 1
ATOM 598 N N . SER A 1 77 ? 8.744 1.162 19.836 1.00 88.25 77 SER A N 1
ATOM 599 C CA . SER A 1 77 ? 8.787 -0.189 19.252 1.00 88.25 77 SER A CA 1
ATOM 600 C C . SER A 1 77 ? 8.301 -0.272 17.801 1.00 88.25 77 SER A C 1
ATOM 602 O O . SER A 1 77 ? 8.587 -1.258 17.132 1.00 88.25 77 SER A O 1
ATOM 604 N N . LEU A 1 78 ? 7.554 0.730 17.323 1.00 86.38 78 LEU A N 1
ATOM 605 C CA . LEU A 1 78 ? 7.088 0.802 15.934 1.00 86.38 78 LEU A CA 1
ATOM 606 C C . LEU A 1 78 ? 8.125 1.434 14.998 1.00 86.38 78 LEU A C 1
ATOM 608 O O . LEU A 1 78 ? 7.937 1.396 13.785 1.00 86.38 78 LEU A O 1
ATOM 612 N N . LYS A 1 79 ? 9.193 2.033 15.537 1.00 85.19 79 LYS A N 1
ATOM 613 C CA . LYS A 1 79 ? 10.272 2.601 14.729 1.00 85.19 79 LYS A CA 1
ATOM 614 C C . LYS A 1 79 ? 11.157 1.481 14.200 1.00 85.19 79 LYS A C 1
ATOM 616 O O . LYS A 1 79 ? 11.656 0.656 14.961 1.00 85.19 79 LYS A O 1
ATOM 621 N N . GLU A 1 80 ? 11.389 1.496 12.896 1.00 83.56 80 GLU A N 1
ATOM 622 C CA . GLU A 1 80 ? 12.179 0.485 12.201 1.00 83.56 80 GLU A CA 1
ATOM 623 C C . GLU A 1 80 ? 13.417 1.113 11.564 1.00 83.56 80 GLU A C 1
ATOM 625 O O . GLU A 1 80 ? 13.397 2.265 11.138 1.00 83.56 80 GLU A O 1
ATOM 630 N N . ALA A 1 81 ? 14.505 0.342 11.484 1.00 83.94 81 ALA A N 1
ATOM 631 C CA . ALA A 1 81 ? 15.752 0.813 10.882 1.00 83.94 81 ALA A CA 1
ATOM 632 C C . ALA A 1 81 ? 15.624 1.057 9.367 1.00 83.94 81 ALA A C 1
ATOM 634 O O . ALA A 1 81 ? 16.252 1.968 8.840 1.00 83.94 81 ALA A O 1
ATOM 635 N N . ASN A 1 82 ? 14.815 0.247 8.672 1.00 81.06 82 ASN A N 1
ATOM 636 C CA . ASN A 1 82 ? 14.481 0.442 7.262 1.00 81.06 82 ASN A CA 1
ATOM 637 C C . ASN A 1 82 ? 12.975 0.228 7.041 1.00 81.06 82 ASN A C 1
ATOM 639 O O . ASN A 1 82 ? 12.546 -0.893 6.754 1.00 81.06 82 ASN A O 1
ATOM 643 N N . PRO A 1 83 ? 12.183 1.301 7.148 1.00 79.75 83 PRO A N 1
ATOM 644 C CA . PRO A 1 83 ? 10.738 1.248 6.978 1.00 79.75 83 PRO A CA 1
ATOM 645 C C . PRO A 1 83 ? 10.239 0.758 5.621 1.00 79.75 83 PRO A C 1
ATOM 647 O O . PRO A 1 83 ? 9.179 0.142 5.536 1.00 79.75 83 PRO A O 1
ATOM 650 N N . ILE A 1 84 ? 11.000 0.995 4.545 1.00 76.62 84 ILE A N 1
ATOM 651 C CA . ILE A 1 84 ? 10.602 0.603 3.183 1.00 76.62 84 ILE A CA 1
ATOM 652 C C . ILE A 1 84 ? 10.450 -0.921 3.086 1.00 76.62 84 ILE A C 1
ATOM 654 O O . ILE A 1 84 ? 9.607 -1.406 2.333 1.00 76.62 84 ILE A O 1
ATOM 658 N N . MET A 1 85 ? 11.226 -1.669 3.875 1.00 75.06 85 MET A N 1
ATOM 659 C CA . MET A 1 85 ? 11.160 -3.132 3.972 1.00 75.06 85 MET A CA 1
ATOM 660 C C . MET A 1 85 ? 10.595 -3.627 5.315 1.00 75.06 85 MET A C 1
ATOM 662 O O . MET A 1 85 ? 10.836 -4.775 5.689 1.00 75.06 85 MET A O 1
ATOM 666 N N . GLY A 1 86 ? 9.928 -2.749 6.059 1.00 77.38 86 GLY A N 1
ATOM 667 C CA . GLY A 1 86 ? 9.454 -3.002 7.413 1.00 77.38 86 GLY A CA 1
ATOM 668 C C . GLY A 1 86 ? 8.016 -3.516 7.487 1.00 77.38 86 GLY A C 1
ATOM 669 O O . GLY A 1 86 ? 7.468 -4.041 6.515 1.00 77.38 86 GLY A O 1
ATOM 670 N N . LEU A 1 87 ? 7.389 -3.357 8.653 1.00 82.38 87 LEU A N 1
ATOM 671 C CA . LEU A 1 87 ? 6.012 -3.756 8.933 1.00 82.38 87 LEU A CA 1
ATOM 672 C C . LEU A 1 87 ? 5.019 -2.804 8.251 1.00 82.38 87 LEU A C 1
ATOM 674 O O . LEU A 1 87 ? 4.484 -1.873 8.859 1.00 82.38 87 LEU A O 1
ATOM 678 N N . ARG A 1 88 ? 4.767 -3.047 6.965 1.00 82.75 88 ARG A N 1
ATOM 679 C CA . ARG A 1 88 ? 3.887 -2.229 6.126 1.00 82.75 88 ARG A CA 1
ATOM 680 C C . ARG A 1 88 ? 3.125 -3.090 5.106 1.00 82.75 88 ARG A C 1
ATOM 682 O O . ARG A 1 88 ? 3.395 -4.286 4.971 1.00 82.75 88 ARG A O 1
ATOM 689 N N . GLY A 1 89 ? 2.158 -2.513 4.392 1.00 80.00 89 GLY A N 1
ATOM 690 C CA . GLY A 1 89 ? 1.386 -3.245 3.378 1.00 80.00 89 GLY A CA 1
ATOM 691 C C . GLY A 1 89 ? 0.686 -4.489 3.939 1.00 80.00 89 GLY A C 1
ATOM 692 O O . GLY A 1 89 ? 0.121 -4.467 5.035 1.00 80.00 89 GLY A O 1
ATOM 693 N N . SER A 1 90 ? 0.781 -5.607 3.213 1.00 74.12 90 SER A N 1
ATOM 694 C CA . SER A 1 90 ? 0.191 -6.895 3.602 1.00 74.12 90 SER A CA 1
ATOM 695 C C . SER A 1 90 ? 0.625 -7.426 4.977 1.00 74.12 90 SER A C 1
ATOM 697 O O . SER A 1 90 ? -0.051 -8.291 5.527 1.00 74.12 90 SER A O 1
ATOM 699 N N . HIS A 1 91 ? 1.723 -6.937 5.567 1.00 76.12 91 HIS A N 1
ATOM 700 C CA . HIS A 1 91 ? 2.176 -7.384 6.894 1.00 76.12 91 HIS A CA 1
ATOM 701 C C . HIS A 1 91 ? 1.426 -6.745 8.060 1.00 76.12 91 HIS A C 1
ATOM 703 O O . HIS A 1 91 ? 1.508 -7.246 9.178 1.00 76.12 91 HIS A O 1
ATOM 709 N N . LEU A 1 92 ? 0.678 -5.665 7.823 1.00 76.62 92 LEU A N 1
ATOM 710 C CA . LEU A 1 92 ? -0.046 -4.955 8.879 1.00 76.62 92 LEU A CA 1
ATOM 711 C C . LEU A 1 92 ? -1.314 -5.677 9.351 1.00 76.62 92 LEU A C 1
ATOM 713 O O . LEU A 1 92 ? -1.865 -5.320 10.389 1.00 76.62 92 LEU A O 1
ATOM 717 N N . GLY A 1 93 ? -1.806 -6.661 8.592 1.00 74.19 93 GLY A N 1
ATOM 718 C CA . GLY A 1 93 ? -2.997 -7.445 8.942 1.00 74.19 93 GLY A CA 1
ATOM 719 C C . GLY A 1 93 ? -4.329 -6.685 8.863 1.00 74.19 93 GLY A C 1
ATOM 720 O O . GLY A 1 93 ? -5.382 -7.278 9.061 1.00 74.19 93 GLY A O 1
ATOM 721 N N . ILE A 1 94 ? -4.323 -5.390 8.535 1.00 78.12 94 ILE A N 1
ATOM 722 C CA . ILE A 1 94 ? -5.548 -4.584 8.363 1.00 78.12 94 ILE A CA 1
ATOM 723 C C . ILE A 1 94 ? -6.210 -4.775 6.994 1.00 78.12 94 ILE A C 1
ATOM 725 O O . ILE A 1 94 ? -7.362 -4.386 6.815 1.00 78.12 94 ILE A O 1
ATOM 729 N N . THR A 1 95 ? -5.503 -5.393 6.044 1.00 76.38 95 THR A N 1
ATOM 730 C CA . THR A 1 95 ? -5.948 -5.639 4.666 1.00 76.38 95 THR A CA 1
ATOM 731 C C . THR A 1 95 ? -7.302 -6.349 4.612 1.00 76.38 95 THR A C 1
ATOM 733 O O . THR A 1 95 ? -8.130 -6.017 3.766 1.00 76.38 95 THR A O 1
ATOM 736 N N . GLU A 1 96 ? -7.566 -7.273 5.541 1.00 77.50 96 GLU A N 1
ATOM 737 C CA . GLU A 1 96 ? -8.849 -7.980 5.633 1.00 77.50 96 GLU A CA 1
ATOM 738 C C . GLU A 1 96 ? -10.008 -7.018 5.931 1.00 77.50 96 GLU A C 1
ATOM 740 O O . GLU A 1 96 ? -11.020 -7.026 5.228 1.00 77.50 96 GLU A O 1
ATOM 745 N N . MET A 1 97 ? -9.843 -6.130 6.919 1.00 84.31 97 MET A N 1
ATOM 746 C 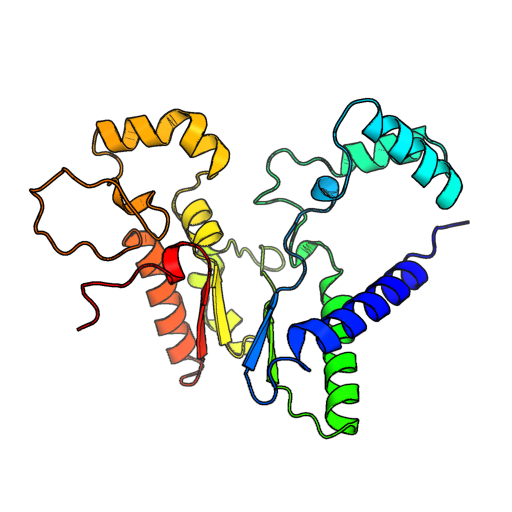CA . MET A 1 97 ? -10.861 -5.125 7.233 1.00 84.31 97 MET A CA 1
ATOM 747 C C . MET A 1 97 ? -11.084 -4.167 6.062 1.00 84.31 97 MET A C 1
ATOM 749 O O . MET A 1 97 ? -12.237 -3.892 5.736 1.00 84.31 97 MET A O 1
ATOM 753 N N . GLN A 1 98 ? -10.018 -3.701 5.401 1.00 79.81 98 GLN A N 1
ATOM 754 C CA . GLN A 1 98 ? -10.156 -2.781 4.265 1.00 79.81 98 GLN A CA 1
ATOM 755 C C . GLN A 1 98 ? -10.872 -3.451 3.087 1.00 79.81 98 GLN A C 1
ATOM 757 O O . GLN A 1 98 ? -11.763 -2.862 2.483 1.00 79.81 98 GLN A O 1
ATOM 762 N N . THR A 1 99 ? -10.537 -4.713 2.805 1.00 79.25 99 THR A N 1
ATOM 763 C CA . THR A 1 99 ? -11.195 -5.515 1.762 1.00 79.25 99 THR A CA 1
ATOM 764 C C . THR A 1 99 ? -12.685 -5.659 2.053 1.00 79.25 99 THR A C 1
ATOM 766 O O . THR A 1 99 ? -13.517 -5.453 1.170 1.00 79.25 99 THR A O 1
ATOM 769 N N . LYS A 1 100 ? -13.037 -5.939 3.313 1.00 78.06 100 LYS A N 1
ATOM 770 C CA . LYS A 1 100 ? -14.431 -6.017 3.747 1.00 78.06 100 LYS A CA 1
ATOM 771 C C . LYS A 1 100 ? -15.154 -4.672 3.628 1.00 78.06 100 LYS A C 1
ATOM 773 O O . LYS A 1 100 ? -16.277 -4.645 3.134 1.00 78.06 100 LYS A O 1
ATOM 778 N N . ALA A 1 101 ? -14.516 -3.570 4.024 1.00 76.62 101 ALA A N 1
ATOM 779 C CA . ALA A 1 101 ? -15.077 -2.222 3.900 1.00 76.62 101 ALA A CA 1
ATOM 780 C C . ALA A 1 101 ? -15.414 -1.877 2.440 1.00 76.62 101 ALA A C 1
ATOM 782 O O . ALA A 1 101 ? -16.502 -1.376 2.155 1.00 76.62 101 ALA A O 1
ATOM 783 N N . ILE A 1 102 ? -14.499 -2.188 1.515 1.00 78.44 102 ILE A N 1
ATOM 784 C CA . ILE A 1 102 ? -14.681 -1.965 0.076 1.00 78.44 102 ILE A CA 1
ATOM 785 C C . ILE A 1 102 ? -15.838 -2.820 -0.455 1.00 78.44 102 ILE A C 1
ATOM 787 O O . ILE A 1 102 ? -16.709 -2.304 -1.153 1.00 78.44 102 ILE A O 1
ATOM 791 N N . ALA A 1 103 ? -15.882 -4.109 -0.102 1.00 79.12 103 ALA A N 1
ATOM 792 C CA . ALA A 1 103 ? -16.950 -5.009 -0.533 1.00 79.12 103 ALA A CA 1
ATOM 793 C C . ALA A 1 103 ? -18.334 -4.555 -0.035 1.00 79.12 103 ALA A C 1
ATOM 795 O O . ALA A 1 103 ? -19.302 -4.580 -0.793 1.00 79.12 103 ALA A O 1
ATOM 796 N N . GLU A 1 104 ? -18.437 -4.098 1.216 1.00 81.06 104 GLU A N 1
ATOM 797 C CA . GLU A 1 104 ? -19.692 -3.576 1.766 1.00 81.06 104 GLU A CA 1
ATOM 798 C C . GLU A 1 104 ? -20.133 -2.266 1.098 1.00 81.06 104 GLU A C 1
ATOM 800 O O . GLU A 1 104 ? -21.313 -2.129 0.772 1.00 81.06 104 GLU A O 1
ATOM 805 N N . ALA A 1 105 ? -19.203 -1.345 0.812 1.00 76.25 105 ALA A N 1
ATOM 806 C CA . ALA A 1 105 ? -19.502 -0.124 0.056 1.00 76.25 105 ALA A CA 1
ATOM 807 C C . ALA A 1 105 ? -20.084 -0.452 -1.327 1.00 76.25 105 ALA A C 1
ATOM 809 O O . ALA A 1 105 ? -21.093 0.113 -1.745 1.00 76.25 105 ALA A O 1
ATOM 810 N N . VAL A 1 106 ? -19.470 -1.419 -2.009 1.00 79.31 106 VAL A N 1
ATOM 811 C CA . VAL A 1 106 ? -19.870 -1.876 -3.343 1.00 79.31 106 VAL A CA 1
ATOM 812 C C . VAL A 1 106 ? -21.257 -2.507 -3.329 1.00 79.31 106 VAL A C 1
ATOM 814 O O . VAL A 1 106 ? -22.088 -2.163 -4.165 1.00 79.31 106 VAL A O 1
ATOM 817 N N . MET A 1 107 ? -21.539 -3.383 -2.361 1.00 81.12 107 MET A N 1
ATOM 818 C CA . MET A 1 107 ? -22.866 -3.989 -2.217 1.00 81.12 107 MET A CA 1
ATOM 819 C C . MET A 1 107 ? -23.950 -2.941 -1.954 1.00 81.12 107 MET A C 1
ATOM 821 O O . MET A 1 107 ? -25.046 -3.047 -2.504 1.00 81.12 107 MET A O 1
ATOM 825 N N . LYS A 1 108 ? -23.652 -1.920 -1.141 1.00 83.31 108 LYS A N 1
ATOM 826 C CA . LYS A 1 108 ? -24.602 -0.845 -0.845 1.00 83.31 108 LYS A CA 1
ATOM 827 C C . LYS A 1 108 ? -24.929 -0.018 -2.093 1.00 83.31 108 LYS A C 1
ATOM 829 O O . LYS A 1 108 ? -26.102 0.142 -2.412 1.00 83.31 108 LYS A O 1
ATOM 834 N N . LEU A 1 109 ? -23.910 0.422 -2.829 1.00 80.12 109 LEU A N 1
ATOM 835 C CA . LEU A 1 109 ? -24.080 1.190 -4.069 1.00 80.12 109 LEU A CA 1
ATOM 836 C C . LEU A 1 109 ? -24.792 0.392 -5.165 1.00 80.12 109 LEU A C 1
ATOM 838 O O . LEU A 1 109 ? -25.652 0.928 -5.861 1.00 80.12 109 LEU A O 1
ATOM 842 N N . ALA A 1 110 ? -24.501 -0.906 -5.278 1.00 81.56 110 ALA A N 1
ATOM 843 C CA . ALA A 1 110 ? -25.218 -1.787 -6.193 1.00 81.56 110 ALA A CA 1
ATOM 844 C C . ALA A 1 110 ? -26.719 -1.865 -5.852 1.00 81.56 110 ALA A C 1
ATOM 846 O O . ALA A 1 110 ? -27.554 -1.867 -6.756 1.00 81.56 110 ALA A O 1
ATOM 847 N N . GLY A 1 111 ? -27.072 -1.871 -4.559 1.00 82.75 111 GLY A N 1
ATOM 848 C CA . GLY A 1 111 ? -28.460 -1.786 -4.091 1.00 82.75 111 GLY A CA 1
ATOM 849 C C . GLY A 1 111 ? -29.154 -0.460 -4.432 1.00 82.75 111 GLY A C 1
ATOM 850 O O . GLY A 1 111 ? -30.373 -0.429 -4.579 1.00 82.75 111 GLY A O 1
ATOM 851 N N . GLU A 1 112 ? -28.385 0.611 -4.617 1.00 86.69 112 GLU A N 1
ATOM 852 C CA . GLU A 1 112 ? -28.848 1.934 -5.061 1.00 86.69 112 GLU A CA 1
ATOM 853 C C . GLU A 1 112 ? -28.855 2.070 -6.602 1.00 86.69 112 GLU A C 1
ATOM 855 O O . GLU A 1 112 ? -29.194 3.122 -7.139 1.00 86.69 112 GLU A O 1
ATOM 860 N N . GLY A 1 113 ? -28.518 0.999 -7.334 1.00 82.56 113 GLY A N 1
ATOM 861 C CA . GLY A 1 113 ? -28.489 0.973 -8.800 1.00 82.56 113 GLY A CA 1
ATOM 862 C C . GLY A 1 113 ? -27.224 1.574 -9.422 1.00 82.56 113 GLY A C 1
ATOM 863 O O . GLY A 1 113 ? -27.175 1.774 -10.636 1.00 82.56 113 GLY A O 1
ATOM 864 N N . ILE A 1 114 ? -26.194 1.855 -8.620 1.00 79.31 114 ILE A N 1
ATOM 865 C CA . ILE A 1 114 ? -24.928 2.428 -9.079 1.00 79.31 114 ILE A CA 1
ATOM 866 C C . ILE A 1 114 ? -23.969 1.291 -9.450 1.00 79.31 114 ILE A C 1
ATOM 868 O O . ILE A 1 114 ? -23.607 0.457 -8.619 1.00 79.31 114 ILE A O 1
ATOM 872 N N . SER A 1 115 ? -23.536 1.261 -10.714 1.00 79.06 115 SER A N 1
ATOM 873 C CA . SER A 1 115 ? -22.567 0.269 -11.193 1.00 79.06 115 SER A CA 1
ATOM 874 C C . SER A 1 115 ? -21.148 0.653 -10.788 1.00 79.06 115 SER A C 1
ATOM 876 O O . SER A 1 115 ? -20.631 1.687 -11.222 1.00 79.06 115 SER A O 1
ATOM 878 N N . VAL A 1 116 ? -20.506 -0.214 -10.005 1.00 76.75 116 VAL A N 1
ATOM 879 C CA . VAL A 1 116 ? -19.131 -0.040 -9.524 1.00 76.75 116 VAL A CA 1
ATOM 880 C C . VAL A 1 116 ? -18.283 -1.270 -9.832 1.00 76.75 116 VAL A C 1
ATOM 882 O O . VAL A 1 116 ? -18.733 -2.408 -9.697 1.00 76.75 116 VAL A O 1
ATOM 885 N N . HIS A 1 117 ? -17.032 -1.041 -10.229 1.00 79.69 117 HIS A N 1
ATOM 886 C CA . HIS A 1 117 ? -16.087 -2.101 -10.583 1.00 79.69 117 HIS A CA 1
ATOM 887 C C . HIS A 1 117 ? -14.782 -1.926 -9.789 1.00 79.69 117 HIS A C 1
ATOM 889 O O . HIS A 1 117 ? -13.812 -1.364 -10.308 1.00 79.69 117 HIS A O 1
ATOM 895 N N . PRO A 1 118 ? -14.752 -2.342 -8.508 1.00 78.38 118 PRO A N 1
ATOM 896 C CA . PRO A 1 118 ? -13.573 -2.213 -7.661 1.00 78.38 118 PRO A CA 1
ATOM 897 C C . PRO A 1 118 ? -12.496 -3.231 -8.047 1.00 78.38 118 PRO A C 1
ATOM 899 O O . PRO A 1 118 ? -12.759 -4.420 -8.209 1.00 78.38 118 PRO A O 1
ATOM 902 N N . HIS A 1 119 ? -11.255 -2.773 -8.105 1.00 80.88 119 HIS A N 1
ATOM 903 C CA . HIS A 1 119 ? -10.059 -3.592 -8.231 1.00 80.88 119 HIS A CA 1
ATOM 904 C C . HIS A 1 119 ? -9.202 -3.367 -6.983 1.00 80.88 119 HIS A C 1
ATOM 906 O O . HIS A 1 119 ? -8.539 -2.341 -6.849 1.00 80.88 119 HIS A O 1
ATOM 912 N N . ILE A 1 120 ? -9.233 -4.305 -6.038 1.00 78.38 120 ILE A N 1
ATOM 913 C CA . ILE A 1 120 ? -8.490 -4.170 -4.779 1.00 78.38 120 ILE A CA 1
ATOM 914 C C . ILE A 1 120 ? -7.027 -4.526 -5.034 1.00 78.38 120 ILE A C 1
ATOM 916 O O . ILE A 1 120 ? -6.709 -5.646 -5.430 1.00 78.38 120 ILE A O 1
ATOM 920 N N . VAL A 1 121 ? -6.135 -3.565 -4.809 1.00 79.88 121 VAL A N 1
ATOM 921 C CA . VAL A 1 121 ? -4.690 -3.741 -4.945 1.00 79.88 121 VAL A CA 1
ATOM 922 C C . VAL A 1 121 ? -4.090 -3.943 -3.562 1.00 79.88 121 VAL A C 1
ATOM 924 O O . VAL A 1 121 ? -4.075 -3.038 -2.725 1.00 79.88 121 VAL A O 1
ATOM 927 N N . ILE A 1 122 ? -3.582 -5.148 -3.328 1.00 70.06 122 ILE A N 1
ATOM 928 C CA . ILE A 1 122 ? -2.846 -5.487 -2.113 1.00 70.06 122 ILE A CA 1
ATOM 929 C C . ILE A 1 122 ? -1.360 -5.411 -2.436 1.00 70.06 122 ILE A C 1
ATOM 931 O O . ILE A 1 122 ? -0.864 -6.163 -3.277 1.00 70.06 122 ILE A O 1
ATOM 935 N N . LEU A 1 123 ? -0.642 -4.520 -1.752 1.00 66.50 123 LEU A N 1
ATOM 936 C CA . LEU A 1 123 ? 0.810 -4.482 -1.835 1.00 66.50 123 LEU A CA 1
ATOM 937 C C . LEU A 1 123 ? 1.373 -5.717 -1.128 1.00 66.50 123 LEU A C 1
ATOM 939 O O . LEU A 1 123 ? 1.409 -5.787 0.103 1.00 66.50 123 LEU A O 1
ATOM 943 N N . LEU A 1 124 ? 1.808 -6.690 -1.922 1.00 61.69 124 LEU A N 1
ATOM 944 C CA . LEU A 1 124 ? 2.482 -7.878 -1.423 1.00 61.69 124 LEU A CA 1
ATOM 945 C C . LEU A 1 124 ? 3.941 -7.537 -1.122 1.00 61.69 124 LEU A C 1
ATOM 947 O O . LEU A 1 124 ? 4.786 -7.464 -2.016 1.00 61.69 124 LEU A O 1
ATOM 951 N N . LEU A 1 125 ? 4.226 -7.347 0.162 1.00 53.25 125 LEU A N 1
ATOM 952 C CA . LEU A 1 125 ? 5.582 -7.335 0.696 1.00 53.25 125 LEU A CA 1
ATOM 953 C C . LEU A 1 125 ? 5.845 -8.706 1.325 1.00 53.25 125 LEU A C 1
ATOM 955 O O . LEU A 1 125 ? 4.959 -9.324 1.915 1.00 53.25 125 LEU A O 1
ATOM 959 N N . GLY A 1 126 ? 7.037 -9.258 1.135 1.00 44.78 126 GLY A N 1
ATOM 960 C CA . GLY A 1 126 ? 7.303 -10.668 1.422 1.00 44.78 126 GLY A CA 1
ATOM 961 C C . GLY A 1 126 ? 7.187 -11.055 2.890 1.00 44.78 126 GLY A C 1
ATOM 962 O O . GLY A 1 126 ? 8.013 -10.632 3.689 1.00 44.78 126 GLY A O 1
ATOM 963 N N . LYS A 1 127 ? 6.203 -11.907 3.223 1.00 35.09 127 LYS A N 1
ATOM 964 C CA . LYS A 1 127 ? 6.424 -13.203 3.898 1.00 35.09 127 LYS A CA 1
ATOM 965 C C . LYS A 1 127 ? 5.143 -14.052 3.961 1.00 35.09 127 LYS A C 1
ATOM 967 O O . LYS A 1 127 ? 4.290 -13.856 4.817 1.00 35.09 127 LYS A O 1
ATOM 972 N N . LEU A 1 128 ? 5.099 -15.058 3.087 1.00 32.19 128 LEU A N 1
ATOM 973 C CA . LEU A 1 128 ? 4.742 -16.436 3.468 1.00 32.19 128 LEU A CA 1
ATOM 974 C C . LEU A 1 128 ? 5.590 -17.462 2.689 1.00 32.19 128 LEU A C 1
ATOM 976 O O . LEU A 1 128 ? 5.825 -18.550 3.185 1.00 32.19 128 LEU A O 1
ATOM 980 N N . PHE A 1 129 ? 6.176 -17.055 1.563 1.00 33.97 129 PHE A N 1
ATOM 981 C CA . PHE A 1 129 ? 7.397 -17.591 0.948 1.00 33.97 129 PHE A CA 1
ATOM 982 C C . PHE A 1 129 ? 8.192 -16.370 0.407 1.00 33.97 129 PHE A C 1
ATOM 984 O O . PHE A 1 129 ? 7.627 -15.277 0.376 1.00 33.97 129 PHE A O 1
ATOM 991 N N . ASP A 1 130 ? 9.485 -16.482 0.099 1.00 36.97 130 ASP A N 1
ATOM 992 C CA . ASP A 1 130 ? 10.512 -15.411 -0.034 1.00 36.97 130 ASP A CA 1
ATOM 993 C C . ASP A 1 130 ? 10.297 -14.251 -1.059 1.00 36.97 130 ASP A C 1
ATOM 995 O O . ASP A 1 130 ? 11.211 -13.850 -1.778 1.00 36.97 130 ASP A O 1
ATOM 999 N N . TYR A 1 131 ? 9.126 -13.618 -1.148 1.00 41.03 131 TYR A N 1
ATOM 1000 C CA . TYR A 1 131 ? 8.836 -12.605 -2.173 1.00 41.03 131 TYR A CA 1
ATOM 1001 C C . TYR A 1 131 ? 9.204 -11.163 -1.775 1.00 41.03 131 TYR A C 1
ATOM 1003 O O . TYR A 1 131 ? 8.372 -10.421 -1.267 1.00 41.03 131 TYR A O 1
ATOM 1011 N N . LYS A 1 132 ? 10.417 -10.688 -2.085 1.00 43.41 132 LYS A N 1
ATOM 1012 C CA . LYS A 1 132 ? 10.615 -9.237 -2.344 1.00 43.41 132 LYS A CA 1
ATOM 1013 C C . LYS A 1 132 ? 9.910 -8.866 -3.663 1.00 43.41 132 LYS A C 1
ATOM 1015 O O . LYS A 1 132 ? 9.718 -9.757 -4.485 1.00 43.41 132 LYS A O 1
ATOM 1020 N N . VAL A 1 133 ? 9.550 -7.602 -3.922 1.00 53.72 133 VAL A N 1
ATOM 1021 C CA . VAL A 1 133 ? 8.845 -7.201 -5.173 1.00 53.72 133 VAL A CA 1
ATOM 1022 C C . VAL A 1 133 ? 9.531 -7.738 -6.452 1.00 53.72 133 VAL A C 1
ATOM 1024 O O . VAL A 1 133 ? 8.829 -8.273 -7.312 1.00 53.72 133 VAL A O 1
ATOM 1027 N N . PRO A 1 134 ? 10.879 -7.765 -6.567 1.00 52.47 134 PRO A N 1
ATOM 1028 C CA . PRO A 1 134 ? 11.551 -8.428 -7.691 1.00 52.47 134 PRO A CA 1
ATOM 1029 C C . PRO A 1 134 ? 11.414 -9.961 -7.705 1.00 52.47 134 PRO A C 1
ATOM 1031 O O . PRO A 1 134 ? 11.484 -10.570 -8.761 1.00 52.47 134 PRO A O 1
ATOM 1034 N N . HIS A 1 135 ? 11.217 -10.618 -6.561 1.00 55.22 135 HIS A N 1
ATOM 1035 C CA . HIS A 1 135 ? 11.042 -12.071 -6.466 1.00 55.22 135 HIS A CA 1
ATOM 1036 C C . HIS A 1 135 ? 9.606 -12.519 -6.786 1.00 55.22 135 HIS A C 1
ATOM 1038 O O . HIS A 1 135 ? 9.431 -13.547 -7.436 1.00 55.22 135 HIS A O 1
ATOM 1044 N N . GLY A 1 136 ? 8.579 -11.735 -6.428 1.00 55.09 136 GLY A N 1
ATOM 1045 C CA . GLY A 1 136 ? 7.197 -11.975 -6.886 1.00 55.09 136 GLY A CA 1
ATOM 1046 C C . GLY A 1 136 ? 7.088 -11.942 -8.416 1.00 55.09 136 GLY A C 1
ATOM 1047 O O . GLY A 1 136 ? 6.437 -12.787 -9.026 1.00 55.09 136 GLY A O 1
ATOM 1048 N N . ALA A 1 137 ? 7.853 -11.048 -9.044 1.00 56.38 137 ALA A N 1
ATOM 1049 C CA . ALA A 1 137 ? 8.051 -11.001 -10.489 1.00 56.38 137 ALA A CA 1
ATOM 1050 C C . ALA A 1 137 ? 8.783 -12.226 -11.079 1.00 56.38 137 ALA A C 1
ATOM 1052 O O . ALA A 1 137 ? 8.606 -12.565 -12.253 1.00 56.38 137 ALA A O 1
ATOM 1053 N N . LEU A 1 138 ? 9.603 -12.914 -10.277 1.00 58.09 138 LEU A N 1
ATOM 1054 C CA . LEU A 1 138 ? 10.339 -14.116 -10.679 1.00 58.09 138 LEU A CA 1
ATOM 1055 C C . LEU A 1 138 ? 9.540 -15.411 -10.471 1.00 58.09 138 LEU A C 1
ATOM 1057 O O . LEU A 1 138 ? 9.862 -16.404 -11.127 1.00 58.09 138 LEU A O 1
ATOM 1061 N N . GLN A 1 139 ? 8.473 -15.401 -9.664 1.00 64.56 139 GLN A N 1
ATOM 1062 C CA . GLN A 1 139 ? 7.519 -16.515 -9.527 1.00 64.56 139 GLN A CA 1
ATOM 1063 C C . GLN A 1 139 ? 6.061 -16.100 -9.814 1.00 64.56 139 GLN A C 1
ATOM 1065 O O . GLN A 1 139 ? 5.171 -16.248 -8.981 1.00 64.56 139 GLN A O 1
ATOM 1070 N N . PRO A 1 140 ? 5.770 -15.619 -11.027 1.00 58.12 140 PRO A N 1
ATOM 1071 C CA . PRO A 1 140 ? 4.434 -15.151 -11.386 1.00 58.12 140 PRO A CA 1
ATOM 1072 C C . PRO A 1 140 ? 3.412 -16.286 -11.530 1.00 58.12 140 PRO A C 1
ATOM 1074 O O . PRO A 1 140 ? 2.225 -16.001 -11.611 1.00 58.12 140 PRO A O 1
ATOM 1077 N N . GLY A 1 141 ? 3.845 -17.555 -11.541 1.00 59.81 141 GLY A N 1
ATOM 1078 C CA . GLY A 1 141 ? 2.947 -18.713 -11.569 1.00 59.81 141 GLY A CA 1
ATOM 1079 C C . GLY A 1 141 ? 2.047 -18.779 -10.336 1.00 59.81 141 GLY A C 1
ATOM 1080 O O . GLY A 1 141 ? 0.831 -18.782 -10.479 1.00 59.81 141 GLY A O 1
ATOM 1081 N N . THR A 1 142 ? 2.633 -18.704 -9.139 1.00 64.19 142 THR A N 1
ATOM 1082 C CA . THR A 1 142 ? 1.894 -18.653 -7.868 1.00 64.19 142 THR A CA 1
ATOM 1083 C C . THR A 1 142 ? 1.065 -17.378 -7.733 1.00 64.19 142 THR A C 1
ATOM 1085 O O . THR A 1 142 ? -0.032 -17.408 -7.187 1.00 64.19 142 THR A O 1
ATOM 1088 N N . LEU A 1 143 ? 1.548 -16.247 -8.261 1.00 65.06 143 LEU A N 1
ATOM 1089 C CA . LEU A 1 143 ? 0.778 -15.001 -8.241 1.00 65.06 143 LEU A CA 1
ATOM 1090 C C . LEU A 1 143 ? -0.434 -15.056 -9.188 1.00 65.06 143 LEU A C 1
ATOM 1092 O O . LEU A 1 143 ? -1.492 -14.541 -8.848 1.00 65.06 143 LEU A O 1
ATOM 1096 N N . ALA A 1 144 ? -0.304 -15.685 -10.359 1.00 66.31 144 ALA A N 1
ATOM 1097 C CA . ALA A 1 144 ? -1.381 -15.814 -11.346 1.00 66.31 144 ALA A CA 1
ATOM 1098 C C . ALA A 1 144 ? -2.545 -16.708 -10.881 1.00 66.31 144 ALA A C 1
ATOM 1100 O O . ALA A 1 144 ? -3.645 -16.582 -11.418 1.00 66.31 144 ALA A O 1
ATOM 1101 N N . GLU A 1 145 ? -2.323 -17.587 -9.898 1.00 67.31 145 GLU A N 1
ATOM 1102 C CA . GLU A 1 145 ? -3.383 -18.404 -9.289 1.00 67.31 145 GLU A CA 1
ATOM 1103 C C . GLU A 1 145 ? -4.377 -17.558 -8.483 1.00 67.31 145 GLU A C 1
ATOM 1105 O O . GLU A 1 145 ? -5.561 -17.886 -8.430 1.00 67.31 145 GLU A O 1
ATOM 1110 N N . VAL A 1 146 ? -3.906 -16.460 -7.881 1.00 67.50 146 VAL A N 1
ATOM 1111 C CA . VAL A 1 146 ? -4.690 -15.650 -6.934 1.00 67.50 146 VAL A CA 1
ATOM 1112 C C . VAL A 1 146 ? -4.979 -14.230 -7.423 1.00 67.50 146 VAL A C 1
ATOM 1114 O O . VAL A 1 146 ? -5.951 -13.623 -6.984 1.00 67.50 146 VAL A O 1
ATOM 1117 N N . ALA A 1 147 ? -4.161 -13.683 -8.325 1.00 66.31 147 ALA A N 1
ATOM 1118 C CA . ALA A 1 147 ? -4.299 -12.316 -8.814 1.00 66.31 147 ALA A CA 1
ATOM 1119 C C . ALA A 1 147 ? -5.038 -12.262 -10.159 1.00 66.31 147 ALA A C 1
ATOM 1121 O O . ALA A 1 147 ? -4.630 -12.870 -11.150 1.00 66.31 147 ALA A O 1
ATOM 1122 N N . GLU A 1 148 ? -6.105 -11.464 -10.216 1.00 73.12 148 GLU A N 1
ATOM 1123 C CA . GLU A 1 148 ? -6.892 -11.252 -11.440 1.00 73.12 148 GLU A CA 1
ATOM 1124 C C . GLU A 1 148 ? -6.279 -10.197 -12.375 1.00 73.12 148 GLU A C 1
ATOM 1126 O O . GLU A 1 148 ? -6.540 -10.189 -13.583 1.00 73.12 148 GLU A O 1
ATOM 1131 N N . PHE A 1 149 ? -5.450 -9.312 -11.821 1.00 78.94 149 PHE A N 1
ATOM 1132 C CA . PHE A 1 149 ? -4.708 -8.281 -12.535 1.00 78.94 149 PHE A CA 1
ATOM 1133 C C . PHE A 1 149 ? -3.405 -7.952 -11.796 1.00 78.94 149 PHE A C 1
ATOM 1135 O O . PHE A 1 149 ? -3.268 -8.225 -10.603 1.00 78.94 149 PHE A O 1
ATOM 1142 N N . TYR A 1 150 ? -2.447 -7.352 -12.499 1.00 77.38 150 TYR A N 1
ATOM 1143 C CA . TYR A 1 150 ? -1.196 -6.871 -11.915 1.00 77.38 150 TYR A CA 1
ATOM 1144 C C . TYR A 1 150 ? -1.165 -5.348 -11.887 1.00 77.38 150 TYR A C 1
ATOM 1146 O O . TYR A 1 150 ? -1.452 -4.715 -12.899 1.00 77.38 150 TYR A O 1
ATOM 1154 N N . SER A 1 151 ? -0.773 -4.782 -10.746 1.00 80.00 151 SER A N 1
ATOM 1155 C CA . SER A 1 151 ? -0.528 -3.350 -10.570 1.00 80.00 151 SER A CA 1
ATOM 1156 C C . SER A 1 151 ? 0.929 -3.134 -10.191 1.00 80.00 151 SER A C 1
ATOM 1158 O O . SER A 1 151 ? 1.385 -3.624 -9.158 1.00 80.00 151 SER A O 1
ATOM 1160 N N . PHE A 1 152 ? 1.680 -2.441 -11.044 1.00 79.00 152 PHE A N 1
ATOM 1161 C CA . PHE A 1 152 ? 3.109 -2.217 -10.849 1.00 79.00 152 PHE A CA 1
ATOM 1162 C C . PHE A 1 152 ? 3.374 -0.811 -10.310 1.00 79.00 152 PHE A C 1
ATOM 1164 O O . PHE A 1 152 ? 3.229 0.182 -11.027 1.00 79.00 152 PHE A O 1
ATOM 1171 N N . GLY A 1 153 ? 3.817 -0.742 -9.053 1.00 78.25 153 GLY A N 1
ATOM 1172 C CA . GLY A 1 153 ? 4.286 0.487 -8.419 1.00 78.25 153 GLY A CA 1
ATOM 1173 C C . GLY A 1 153 ? 5.713 0.787 -8.840 1.00 78.25 153 GLY A C 1
ATOM 1174 O O . GLY A 1 153 ? 6.665 0.239 -8.285 1.00 78.25 153 GLY A O 1
ATOM 1175 N N . THR A 1 154 ? 5.878 1.657 -9.834 1.00 73.88 154 THR A N 1
ATOM 1176 C CA . THR A 1 154 ? 7.194 1.917 -10.445 1.00 73.88 154 THR A CA 1
ATOM 1177 C C . THR A 1 154 ? 8.209 2.500 -9.466 1.00 73.88 154 THR A C 1
ATOM 1179 O O . THR A 1 154 ? 9.400 2.246 -9.597 1.00 73.88 154 THR A O 1
ATOM 1182 N N . ASN A 1 155 ? 7.756 3.228 -8.445 1.00 76.25 155 ASN A N 1
ATOM 1183 C CA . ASN A 1 155 ? 8.638 3.822 -7.441 1.00 76.25 155 ASN A CA 1
ATOM 1184 C C . ASN A 1 155 ? 9.283 2.758 -6.542 1.00 76.25 155 ASN A C 1
ATOM 1186 O O . ASN A 1 155 ? 10.504 2.740 -6.391 1.00 76.25 155 ASN A O 1
ATOM 1190 N N . ASP A 1 156 ? 8.482 1.864 -5.963 1.00 76.06 156 ASP A N 1
ATOM 1191 C CA . ASP A 1 156 ? 8.991 0.782 -5.115 1.00 76.06 156 ASP A CA 1
ATOM 1192 C C . ASP A 1 156 ? 9.756 -0.250 -5.939 1.00 76.06 156 ASP A C 1
ATOM 1194 O O . ASP A 1 156 ? 10.816 -0.717 -5.522 1.00 76.06 156 ASP A O 1
ATOM 1198 N N . LEU A 1 157 ? 9.276 -0.553 -7.150 1.00 74.75 157 LEU A N 1
ATOM 1199 C CA . LEU A 1 157 ? 9.961 -1.470 -8.050 1.00 74.75 157 LEU A CA 1
ATOM 1200 C C . LEU A 1 157 ? 11.364 -0.964 -8.399 1.00 74.75 157 LEU A C 1
ATOM 1202 O O . LEU A 1 157 ? 12.319 -1.736 -8.323 1.00 74.75 157 LEU A O 1
ATOM 1206 N N . THR A 1 158 ? 11.511 0.319 -8.732 1.00 74.19 158 THR A N 1
ATOM 1207 C CA . THR A 1 158 ? 12.816 0.939 -8.988 1.00 74.19 158 THR A CA 1
ATOM 1208 C C . THR A 1 158 ? 13.692 0.883 -7.737 1.00 74.19 158 THR A C 1
ATOM 1210 O O . THR A 1 158 ? 14.792 0.338 -7.797 1.00 74.19 158 THR A O 1
ATOM 1213 N N . GLN A 1 159 ? 13.204 1.331 -6.577 1.00 75.19 159 GLN A N 1
ATOM 1214 C CA . GLN A 1 159 ? 13.987 1.302 -5.331 1.00 75.19 159 GLN A CA 1
ATOM 1215 C C . GLN A 1 159 ? 14.494 -0.106 -4.985 1.00 75.19 159 GLN A C 1
ATOM 1217 O O . GLN A 1 159 ? 15.664 -0.283 -4.644 1.00 75.19 159 GLN A O 1
ATOM 1222 N N . MET A 1 160 ? 13.653 -1.131 -5.145 1.00 77.44 160 MET A N 1
ATOM 1223 C CA . MET A 1 160 ? 14.051 -2.517 -4.891 1.00 77.44 160 MET A CA 1
ATOM 1224 C C . MET A 1 160 ? 14.972 -3.088 -5.969 1.00 77.44 160 MET A C 1
ATOM 1226 O O . MET A 1 160 ? 15.866 -3.864 -5.642 1.00 77.44 160 MET A O 1
ATOM 1230 N N . THR A 1 161 ? 14.785 -2.711 -7.235 1.00 74.81 161 THR A N 1
ATOM 1231 C CA . THR A 1 161 ? 15.637 -3.169 -8.346 1.00 74.81 161 THR A CA 1
ATOM 1232 C C . THR A 1 161 ? 17.057 -2.624 -8.215 1.00 74.81 161 THR A C 1
ATOM 1234 O O . THR A 1 161 ? 18.018 -3.342 -8.478 1.00 74.81 161 THR A O 1
ATOM 1237 N N . PHE A 1 162 ? 17.201 -1.377 -7.767 1.00 74.25 162 PHE A N 1
ATOM 1238 C CA . PHE A 1 162 ? 18.504 -0.743 -7.559 1.00 74.25 162 PHE A CA 1
ATOM 1239 C C . PHE A 1 162 ? 19.071 -0.934 -6.152 1.00 74.25 162 PHE A C 1
ATOM 1241 O O . PHE A 1 162 ? 20.222 -0.576 -5.911 1.00 74.25 162 PHE A O 1
ATOM 1248 N N . GLY A 1 163 ? 18.277 -1.466 -5.220 1.00 76.62 163 GLY A N 1
ATOM 1249 C CA . GLY A 1 163 ? 18.668 -1.583 -3.817 1.00 76.62 163 GLY A CA 1
ATOM 1250 C C . GLY A 1 163 ? 18.953 -0.229 -3.166 1.00 76.62 163 GLY A C 1
ATOM 1251 O O . GLY A 1 163 ? 19.790 -0.150 -2.269 1.00 76.62 163 GLY A O 1
ATOM 1252 N N . SER A 1 164 ? 18.296 0.837 -3.627 1.00 74.56 164 SER A N 1
ATOM 1253 C CA . SER A 1 164 ? 18.508 2.194 -3.134 1.00 74.56 164 SER A CA 1
ATOM 1254 C C . SER A 1 164 ? 17.202 2.817 -2.658 1.00 74.56 164 SER A C 1
ATOM 1256 O O . SER A 1 164 ? 16.178 2.777 -3.338 1.00 74.56 164 SER A O 1
ATOM 1258 N N . SER A 1 165 ? 17.255 3.406 -1.465 1.00 78.31 165 SER A N 1
ATOM 1259 C CA . SER A 1 165 ? 16.213 4.305 -0.977 1.00 78.31 165 SER A CA 1
ATOM 1260 C C . SER A 1 165 ? 16.238 5.581 -1.809 1.00 78.31 165 SER A C 1
ATOM 1262 O O . SER A 1 165 ? 17.306 6.130 -2.105 1.00 78.31 165 SER A O 1
ATOM 1264 N N . ARG A 1 166 ? 15.057 6.063 -2.200 1.00 72.81 166 ARG A N 1
ATOM 1265 C CA . ARG A 1 166 ? 14.925 7.290 -2.989 1.00 72.81 166 ARG A CA 1
ATOM 1266 C C . ARG A 1 166 ? 15.502 8.498 -2.253 1.00 72.81 166 ARG A C 1
ATOM 1268 O O . ARG A 1 166 ? 16.153 9.334 -2.883 1.00 72.81 166 ARG A O 1
ATOM 1275 N N . ASP A 1 167 ? 15.255 8.580 -0.953 1.00 73.06 167 ASP A N 1
ATOM 1276 C CA . ASP A 1 167 ? 15.624 9.735 -0.141 1.00 73.06 167 ASP A CA 1
ATOM 1277 C C . ASP A 1 167 ? 17.126 9.725 0.159 1.00 73.06 167 ASP A C 1
ATOM 1279 O O . ASP A 1 167 ? 17.818 10.715 -0.091 1.00 73.06 167 ASP A O 1
ATOM 1283 N N . ASP A 1 168 ? 17.664 8.566 0.550 1.00 75.75 168 ASP A N 1
ATOM 1284 C CA . ASP A 1 168 ? 19.093 8.417 0.844 1.00 75.75 168 ASP A CA 1
ATOM 1285 C C . ASP A 1 168 ? 19.952 8.502 -0.418 1.00 75.75 168 ASP A C 1
ATOM 1287 O O . ASP A 1 168 ? 21.039 9.086 -0.410 1.00 75.75 168 ASP A O 1
ATOM 1291 N N . GLY A 1 169 ? 19.472 7.934 -1.525 1.00 71.38 169 GLY A N 1
ATOM 1292 C CA . GLY A 1 169 ? 20.186 7.955 -2.792 1.00 71.38 169 GLY A CA 1
ATOM 1293 C C . GLY A 1 169 ? 20.369 9.373 -3.312 1.00 71.38 169 GLY A C 1
ATOM 1294 O O . GLY A 1 169 ? 21.483 9.761 -3.683 1.00 71.38 169 GLY A O 1
ATOM 1295 N N . LYS A 1 170 ? 19.289 10.164 -3.314 1.00 67.56 170 LYS A N 1
ATOM 1296 C CA . LYS A 1 170 ? 19.313 11.548 -3.805 1.00 67.56 170 LYS A CA 1
ATOM 1297 C C . LYS A 1 170 ? 20.232 12.428 -2.972 1.00 67.56 170 LYS A C 1
ATOM 1299 O O . LYS A 1 170 ? 20.945 13.248 -3.541 1.00 67.56 170 LYS A O 1
ATOM 1304 N N . ALA A 1 171 ? 20.214 12.247 -1.655 1.00 67.56 171 ALA A N 1
ATOM 1305 C CA . ALA A 1 171 ? 21.005 13.055 -0.742 1.00 67.56 171 ALA A CA 1
ATOM 1306 C C . ALA A 1 171 ? 22.515 12.792 -0.861 1.00 67.56 171 ALA A C 1
ATOM 1308 O O . ALA A 1 171 ? 23.303 13.707 -0.638 1.00 67.56 171 ALA A O 1
ATOM 1309 N N . ASN A 1 172 ? 22.922 11.569 -1.224 1.00 74.19 172 ASN A N 1
ATOM 1310 C CA . ASN A 1 172 ? 24.299 11.131 -0.995 1.00 74.19 172 ASN A CA 1
ATOM 1311 C C . ASN A 1 172 ? 25.099 10.802 -2.263 1.00 74.19 172 ASN A C 1
ATOM 1313 O O . ASN A 1 172 ? 26.218 11.286 -2.414 1.00 74.19 172 ASN A O 1
ATOM 1317 N N . PHE A 1 173 ? 24.581 9.953 -3.158 1.00 77.88 173 PHE A N 1
ATOM 1318 C CA . PHE A 1 173 ? 25.431 9.310 -4.177 1.00 77.88 173 PHE A CA 1
ATOM 1319 C C . PHE A 1 173 ? 24.859 9.294 -5.595 1.00 77.88 173 PHE A C 1
ATOM 1321 O O . PHE A 1 173 ? 25.622 9.149 -6.551 1.00 77.88 173 PHE A O 1
ATOM 1328 N N . LEU A 1 174 ? 23.549 9.477 -5.780 1.00 75.00 174 LEU A N 1
ATOM 1329 C CA . LEU A 1 174 ? 22.939 9.374 -7.109 1.00 75.00 174 LEU A CA 1
ATOM 1330 C C . LEU A 1 174 ? 23.449 10.453 -8.076 1.00 75.00 174 LEU A C 1
ATOM 1332 O O . LEU A 1 174 ? 23.690 10.167 -9.247 1.00 75.00 174 LEU A O 1
ATOM 1336 N N . SER A 1 175 ? 23.696 11.671 -7.588 1.00 76.25 175 SER A N 1
ATOM 1337 C CA . SER A 1 175 ? 24.290 12.754 -8.386 1.00 76.25 175 SER A CA 1
ATOM 1338 C C . SER A 1 175 ? 25.715 12.424 -8.844 1.00 76.25 175 SER A C 1
ATOM 1340 O O . SER A 1 175 ? 26.079 12.696 -9.990 1.00 76.25 175 SER A O 1
ATOM 1342 N N . TYR A 1 176 ? 26.508 11.783 -7.981 1.00 82.12 176 TYR A N 1
ATOM 1343 C CA . TYR A 1 176 ? 27.847 11.306 -8.314 1.00 82.12 176 TYR A CA 1
ATOM 1344 C C . TYR A 1 176 ? 27.795 10.228 -9.400 1.00 82.12 176 TYR A C 1
ATOM 1346 O O . TYR A 1 176 ? 28.544 10.311 -10.374 1.00 82.12 176 TYR A O 1
ATOM 1354 N N . TYR A 1 177 ? 26.875 9.267 -9.268 1.00 81.62 177 TYR A N 1
ATOM 1355 C CA . TYR A 1 177 ? 26.717 8.150 -10.204 1.00 81.62 177 TYR A CA 1
ATOM 1356 C C . TYR A 1 177 ? 26.330 8.648 -11.598 1.00 81.62 177 TYR A C 1
ATOM 1358 O O . TYR A 1 177 ? 26.890 8.175 -12.584 1.00 81.62 177 TYR A O 1
ATOM 1366 N N . VAL A 1 178 ? 25.455 9.656 -11.683 1.00 78.12 178 VAL A N 1
ATOM 1367 C CA . VAL A 1 178 ? 25.125 10.314 -12.957 1.00 78.12 178 VAL A CA 1
ATOM 1368 C C . VAL A 1 178 ? 26.316 11.076 -13.522 1.00 78.12 178 VAL A C 1
ATOM 1370 O O . VAL A 1 178 ? 26.629 10.945 -14.701 1.00 78.12 178 VAL A O 1
ATOM 1373 N N . LYS A 1 179 ? 27.025 11.848 -12.690 1.00 81.12 179 LYS A N 1
ATOM 1374 C CA . LYS A 1 179 ? 28.201 12.616 -13.129 1.00 81.12 179 LYS A CA 1
ATOM 1375 C C . LYS A 1 179 ? 29.313 11.723 -13.695 1.00 81.12 179 LYS A C 1
ATOM 1377 O O . LYS A 1 179 ? 30.051 12.165 -14.567 1.00 81.12 179 LYS A O 1
ATOM 1382 N N . HIS A 1 180 ? 29.432 10.494 -13.198 1.00 84.50 180 HIS A N 1
ATOM 1383 C CA . HIS A 1 180 ? 30.489 9.552 -13.578 1.00 84.50 180 HIS A CA 1
ATOM 1384 C C . HIS A 1 180 ? 29.988 8.453 -14.524 1.00 84.50 180 HIS A C 1
ATOM 1386 O O . HIS A 1 180 ? 30.693 7.473 -14.736 1.00 84.50 180 HIS A O 1
ATOM 1392 N N . SER A 1 181 ? 28.789 8.608 -15.101 1.00 78.75 181 SER A N 1
ATOM 1393 C CA . SER A 1 181 ? 28.189 7.652 -16.046 1.00 78.75 181 SER A CA 1
ATOM 1394 C C . SER A 1 181 ? 28.054 6.220 -15.504 1.00 78.75 181 SER A C 1
ATOM 1396 O O . SER A 1 181 ? 28.034 5.258 -16.263 1.00 78.75 181 SER A O 1
ATOM 1398 N N . VAL A 1 182 ? 27.949 6.069 -14.179 1.00 79.81 182 VAL A N 1
ATOM 1399 C CA . VAL A 1 182 ? 27.613 4.797 -13.514 1.00 79.81 182 VAL A CA 1
ATOM 1400 C C . VAL A 1 182 ? 26.106 4.538 -13.601 1.00 79.81 182 VAL A C 1
ATOM 1402 O O . VAL A 1 182 ? 25.671 3.394 -13.710 1.00 79.81 182 VAL A O 1
ATOM 1405 N N . LEU A 1 183 ? 25.307 5.608 -13.562 1.00 72.19 183 LEU A N 1
ATOM 1406 C CA . LEU A 1 183 ? 23.869 5.583 -13.821 1.00 72.19 183 LEU A CA 1
ATOM 1407 C C . LEU A 1 183 ? 23.522 6.625 -14.872 1.00 72.19 183 LEU A C 1
ATOM 1409 O O . LEU A 1 183 ? 23.987 7.761 -14.810 1.00 72.19 183 LEU A O 1
ATOM 1413 N N . GLU A 1 184 ? 22.650 6.267 -15.802 1.00 67.06 184 GLU A N 1
ATOM 1414 C CA . GLU A 1 184 ? 22.122 7.233 -16.753 1.00 67.06 184 GLU A CA 1
ATOM 1415 C C . GLU A 1 184 ? 21.126 8.172 -16.062 1.00 67.06 184 GLU A C 1
ATOM 1417 O O . GLU A 1 184 ? 20.334 7.768 -15.205 1.00 67.06 184 GLU A O 1
ATOM 1422 N N . ARG A 1 185 ? 21.137 9.453 -16.452 1.00 62.72 185 ARG A N 1
ATOM 1423 C CA . ARG A 1 185 ? 20.268 10.489 -15.863 1.00 62.72 185 ARG A CA 1
ATOM 1424 C C . ARG A 1 185 ? 18.781 10.123 -15.962 1.00 62.72 185 ARG A C 1
ATOM 1426 O O . ARG A 1 185 ? 18.003 10.470 -15.072 1.00 62.72 185 ARG A O 1
ATOM 1433 N N . LYS A 1 186 ? 18.395 9.392 -17.010 1.00 61.06 186 LYS A N 1
ATOM 1434 C CA . LYS A 1 186 ? 17.020 8.938 -17.248 1.00 61.06 186 LYS A CA 1
ATOM 1435 C C . LYS A 1 186 ? 16.504 7.949 -16.199 1.00 61.06 186 LYS A C 1
ATOM 1437 O O . LYS A 1 186 ? 15.308 7.943 -15.927 1.00 61.06 186 LYS A O 1
ATOM 1442 N N . CYS A 1 187 ? 17.389 7.217 -15.517 1.00 58.09 187 CYS A N 1
ATOM 1443 C CA . CYS A 1 187 ? 17.022 6.304 -14.428 1.00 58.09 187 CYS A CA 1
ATOM 1444 C C . CYS A 1 187 ? 16.501 7.034 -13.173 1.00 58.09 187 CYS A C 1
ATOM 1446 O O . CYS A 1 187 ? 15.963 6.394 -12.274 1.00 58.09 187 CYS A O 1
ATOM 1448 N N . LEU A 1 188 ? 16.668 8.363 -13.095 1.00 57.66 188 LEU A N 1
ATOM 1449 C CA . LEU A 1 188 ? 16.301 9.194 -11.940 1.00 57.66 188 LEU A CA 1
ATOM 1450 C C . LEU A 1 188 ? 15.192 10.217 -12.229 1.00 57.66 188 LEU A C 1
ATOM 1452 O O . LEU A 1 188 ? 14.853 11.017 -11.351 1.00 57.66 188 LEU A O 1
ATOM 1456 N N . ARG A 1 189 ? 14.668 10.258 -13.459 1.00 52.69 189 ARG A N 1
ATOM 1457 C CA . ARG A 1 189 ? 13.799 11.347 -13.923 1.00 52.69 189 ARG A CA 1
ATOM 1458 C C . ARG A 1 189 ? 12.379 11.210 -13.350 1.00 52.69 189 ARG A C 1
ATOM 1460 O O . ARG A 1 189 ? 11.774 10.148 -13.415 1.00 52.69 189 ARG A O 1
ATOM 1467 N N . ARG A 1 190 ? 11.841 12.315 -12.818 1.00 42.19 190 ARG A N 1
ATOM 1468 C CA . ARG A 1 190 ? 10.403 12.513 -12.547 1.00 42.19 190 ARG A CA 1
ATOM 1469 C C . ARG A 1 190 ? 9.671 12.747 -13.873 1.00 42.19 190 ARG A C 1
ATOM 1471 O O . ARG A 1 190 ? 10.198 13.461 -14.725 1.00 42.19 190 AR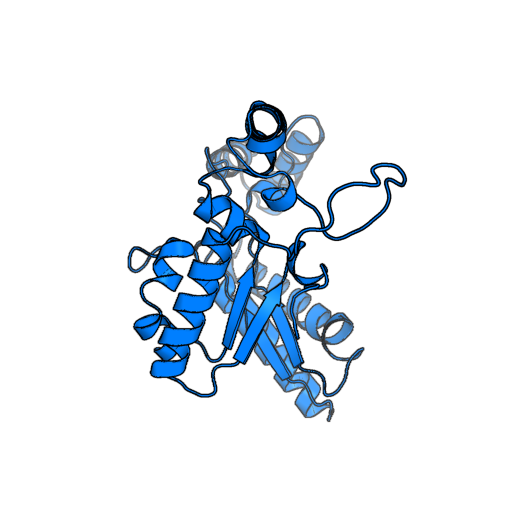G A O 1
ATOM 1478 N N . SER A 1 191 ? 8.460 12.215 -14.026 1.00 37.19 191 SER A N 1
ATOM 1479 C CA . SER A 1 191 ? 7.541 12.609 -15.104 1.00 37.19 191 SER A CA 1
ATOM 1480 C C . SER A 1 191 ? 7.303 14.126 -15.110 1.00 37.19 191 SER A C 1
ATOM 1482 O O . SER A 1 191 ? 6.638 14.605 -14.198 1.00 37.19 191 SER A O 1
ATOM 1484 N N . ALA A 1 192 ? 7.831 14.800 -16.151 1.00 34.97 192 ALA A N 1
ATOM 1485 C CA . ALA A 1 192 ? 7.560 16.152 -16.701 1.00 34.97 192 ALA A CA 1
ATOM 1486 C C . ALA A 1 192 ? 7.569 17.355 -15.712 1.00 34.97 192 ALA A C 1
ATOM 1488 O O . ALA A 1 192 ? 7.014 17.284 -14.629 1.00 34.97 192 ALA A O 1
ATOM 1489 N N . SER A 1 193 ? 8.156 18.537 -15.956 1.00 34.53 193 SER A N 1
ATOM 1490 C CA . SER A 1 193 ? 8.463 19.310 -17.173 1.00 34.53 193 SER A CA 1
ATOM 1491 C C . SER A 1 193 ? 9.390 20.510 -16.834 1.00 34.53 193 SER A C 1
ATOM 1493 O O . SER A 1 193 ? 9.344 20.993 -15.707 1.00 34.53 193 SER A O 1
ATOM 1495 N N . ALA A 1 194 ? 10.108 21.037 -17.841 1.00 34.38 194 ALA A N 1
ATOM 1496 C CA . ALA A 1 194 ? 10.792 22.349 -17.920 1.00 34.38 194 ALA A CA 1
ATOM 1497 C C . ALA A 1 194 ? 12.213 22.520 -17.324 1.00 34.38 194 ALA A C 1
ATOM 1499 O O . ALA A 1 194 ? 12.393 23.091 -16.256 1.00 34.38 194 ALA A O 1
ATOM 1500 N N . GLU A 1 195 ? 13.231 22.209 -18.132 1.00 31.61 195 GLU A N 1
ATOM 1501 C CA . GLU A 1 195 ? 14.331 23.160 -18.365 1.00 31.61 195 GLU A CA 1
ATOM 1502 C C . GLU A 1 195 ? 14.530 23.284 -19.885 1.00 31.61 195 GLU A C 1
ATOM 1504 O O . GLU A 1 195 ? 14.864 22.289 -20.535 1.00 31.61 195 GLU A O 1
ATOM 1509 N N . PRO A 1 196 ? 14.279 24.457 -20.495 1.00 35.25 196 PRO A N 1
ATOM 1510 C CA . PRO A 1 196 ? 14.687 24.709 -21.864 1.00 35.25 196 PRO A CA 1
ATOM 1511 C C . PRO A 1 196 ? 16.192 24.999 -21.846 1.00 35.25 196 PRO A C 1
ATOM 1513 O O . PRO A 1 196 ? 16.661 25.703 -20.956 1.00 35.25 196 PRO A O 1
ATOM 1516 N N . ASN A 1 197 ? 16.923 24.496 -22.841 1.00 35.12 197 ASN A N 1
ATOM 1517 C CA . ASN A 1 197 ? 18.336 24.787 -23.151 1.00 35.12 197 ASN A CA 1
ATOM 1518 C C . ASN A 1 197 ? 19.336 23.662 -22.863 1.00 35.12 197 ASN 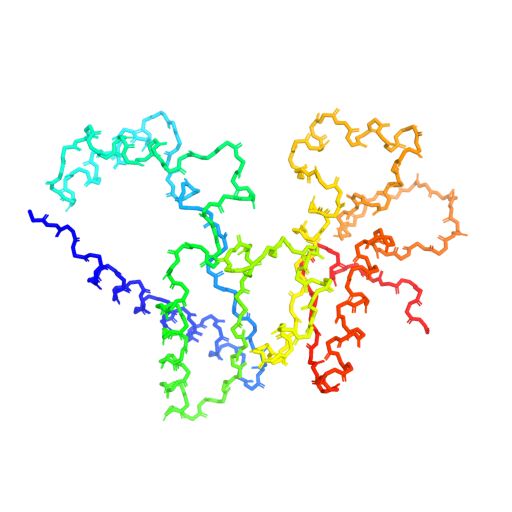A C 1
ATOM 1520 O O . ASN A 1 197 ? 20.385 23.921 -22.296 1.00 35.12 197 ASN A O 1
ATOM 1524 N N . HIS A 1 198 ? 19.086 22.445 -23.345 1.00 35.69 198 HIS A N 1
ATOM 1525 C CA . HIS A 1 198 ? 20.177 21.589 -23.827 1.00 35.69 198 HIS A CA 1
ATOM 1526 C C . HIS A 1 198 ? 19.722 20.919 -25.128 1.00 35.69 198 HIS A C 1
ATOM 1528 O O . HIS A 1 198 ? 19.175 19.822 -25.131 1.00 35.69 198 HIS A O 1
ATOM 1534 N N . ALA A 1 199 ? 19.881 21.645 -26.237 1.00 34.00 199 ALA A N 1
ATOM 1535 C CA . ALA A 1 199 ? 19.726 21.098 -27.577 1.00 34.00 199 ALA A CA 1
ATOM 1536 C C . ALA A 1 199 ? 20.958 20.241 -27.888 1.00 34.00 199 ALA A C 1
ATOM 1538 O O . ALA A 1 199 ? 22.057 20.775 -28.022 1.00 34.00 199 ALA A O 1
ATOM 1539 N N . GLY A 1 200 ? 20.771 18.926 -27.971 1.00 30.02 200 GLY A N 1
ATOM 1540 C CA . GLY A 1 200 ? 21.823 18.007 -28.390 1.00 30.02 200 GLY A CA 1
ATOM 1541 C C . GLY A 1 200 ? 21.816 16.685 -27.641 1.00 30.02 200 GLY A C 1
ATOM 1542 O O . GLY A 1 200 ? 22.811 16.367 -27.008 1.00 30.02 200 GLY A O 1
ATOM 1543 N N . ASP A 1 201 ? 20.721 15.931 -27.714 1.00 31.70 201 ASP A N 1
ATOM 1544 C CA . ASP A 1 201 ? 20.830 14.475 -27.828 1.00 31.70 201 ASP A CA 1
ATOM 1545 C C . ASP A 1 201 ? 19.529 13.930 -28.426 1.00 31.70 201 ASP A C 1
ATOM 1547 O O . ASP A 1 201 ? 18.475 13.945 -27.795 1.00 31.70 201 ASP A O 1
ATOM 1551 N N . ALA A 1 202 ? 19.589 13.561 -29.703 1.00 30.28 202 ALA A N 1
ATOM 1552 C CA . ALA A 1 202 ? 18.509 12.902 -30.422 1.00 30.28 202 ALA A CA 1
ATOM 1553 C C . ALA A 1 202 ? 18.821 11.402 -30.427 1.00 30.28 202 ALA A C 1
ATOM 1555 O O . ALA A 1 202 ? 19.339 10.866 -31.405 1.00 30.28 202 ALA A O 1
ATOM 1556 N N . GLY A 1 203 ? 18.564 10.748 -29.299 1.00 28.50 203 GLY A N 1
ATOM 1557 C CA . GLY A 1 203 ? 18.628 9.300 -29.151 1.00 28.50 203 GLY A CA 1
ATOM 1558 C C . GLY A 1 203 ? 17.425 8.848 -28.338 1.00 28.50 203 GLY A C 1
ATOM 1559 O O . GLY A 1 203 ? 17.233 9.353 -27.242 1.00 28.50 203 GLY A O 1
ATOM 1560 N N . SER A 1 204 ? 16.617 7.954 -28.914 1.00 32.84 204 SER A N 1
ATOM 1561 C CA . SER A 1 204 ? 15.433 7.281 -28.347 1.00 32.84 204 SER A CA 1
ATOM 1562 C C . SER A 1 204 ? 15.465 7.159 -26.817 1.00 32.84 204 SER A C 1
ATOM 1564 O O . SER A 1 204 ?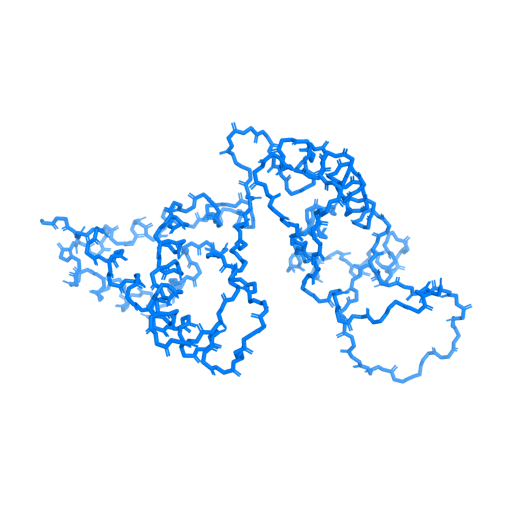 16.218 6.348 -26.265 1.00 32.84 204 SER A O 1
ATOM 1566 N N . ASP A 1 205 ? 14.677 7.994 -26.140 1.00 37.53 205 ASP A N 1
ATOM 1567 C CA . ASP A 1 205 ? 14.776 8.239 -24.698 1.00 37.53 205 ASP A CA 1
ATOM 1568 C C . ASP A 1 205 ? 13.430 7.960 -24.010 1.00 37.53 205 ASP A C 1
ATOM 1570 O O . ASP A 1 205 ? 12.794 8.815 -23.390 1.00 37.53 205 ASP A O 1
ATOM 1574 N N . SER A 1 206 ? 12.974 6.714 -24.119 1.00 36.00 206 SER A N 1
ATOM 1575 C CA . SER A 1 206 ? 11.834 6.208 -23.363 1.00 36.00 206 SER A CA 1
ATOM 1576 C C . SER A 1 206 ? 12.191 5.963 -21.891 1.00 36.00 206 SER A C 1
ATOM 1578 O O . SER A 1 206 ? 13.308 5.592 -21.525 1.00 36.00 206 SER A O 1
ATOM 1580 N N . CYS A 1 207 ? 11.223 6.192 -21.006 1.00 38.94 207 CYS A N 1
ATOM 1581 C CA . CYS A 1 207 ? 11.364 6.192 -19.550 1.00 38.94 207 CYS A CA 1
ATOM 1582 C C . CYS A 1 207 ? 11.469 4.770 -18.958 1.00 38.94 207 CYS A C 1
ATOM 1584 O O . CYS A 1 207 ? 10.849 3.844 -19.477 1.00 38.94 207 CYS A O 1
ATOM 1586 N N . SER A 1 208 ? 12.177 4.624 -17.827 1.00 49.84 208 SER A N 1
ATOM 1587 C CA . SER A 1 208 ? 12.493 3.421 -17.017 1.00 49.84 208 SER A CA 1
ATOM 1588 C C . SER A 1 208 ? 13.756 2.633 -17.403 1.00 49.84 208 SER A C 1
ATOM 1590 O O . SER A 1 208 ? 13.990 2.295 -18.549 1.00 49.84 208 SER A O 1
ATOM 1592 N N . ASP A 1 209 ? 14.613 2.352 -16.420 1.00 61.34 209 ASP A N 1
ATOM 1593 C CA . ASP A 1 209 ? 15.815 1.529 -16.608 1.00 61.34 209 ASP A CA 1
ATOM 1594 C C . ASP A 1 209 ? 15.425 0.126 -17.104 1.00 61.34 209 ASP A C 1
ATOM 1596 O O . ASP A 1 209 ? 14.498 -0.489 -16.559 1.00 61.34 209 ASP A O 1
ATOM 1600 N N . ASP A 1 210 ? 16.141 -0.396 -18.106 1.00 64.75 210 ASP A N 1
ATOM 1601 C CA . ASP A 1 210 ? 15.875 -1.703 -18.721 1.00 64.75 210 ASP A CA 1
ATOM 1602 C C . ASP A 1 210 ? 15.734 -2.830 -17.697 1.00 64.75 210 ASP A C 1
ATOM 1604 O O . ASP A 1 210 ? 14.981 -3.776 -17.918 1.00 64.75 210 ASP A O 1
ATOM 1608 N N . ARG A 1 211 ? 16.393 -2.744 -16.536 1.00 72.00 211 ARG A N 1
ATOM 1609 C CA . ARG A 1 211 ? 16.242 -3.737 -15.465 1.00 72.00 211 ARG A CA 1
ATOM 1610 C C . ARG A 1 211 ? 14.834 -3.750 -14.882 1.00 72.00 211 ARG A C 1
ATOM 1612 O O . ARG A 1 211 ? 14.231 -4.819 -14.808 1.00 72.00 211 ARG A O 1
ATOM 1619 N N . ALA A 1 212 ? 14.289 -2.594 -14.505 1.00 70.94 212 ALA A N 1
ATOM 1620 C CA . ALA A 1 212 ? 12.940 -2.507 -13.946 1.00 70.94 212 ALA A CA 1
ATOM 1621 C C . ALA A 1 212 ? 11.886 -2.883 -15.001 1.00 70.94 212 ALA A C 1
ATOM 1623 O O . ALA A 1 212 ? 10.967 -3.651 -14.707 1.00 70.94 212 ALA A O 1
ATOM 1624 N N . ARG A 1 213 ? 12.072 -2.448 -16.258 1.00 73.81 213 ARG A N 1
ATOM 1625 C CA . ARG A 1 213 ? 11.240 -2.891 -17.391 1.00 73.81 213 ARG A CA 1
ATOM 1626 C C . ARG A 1 213 ? 11.276 -4.394 -17.579 1.00 73.81 213 ARG A C 1
ATOM 1628 O O . ARG A 1 213 ? 10.232 -5.006 -17.770 1.00 73.81 213 ARG A O 1
ATOM 1635 N N . ASN A 1 214 ? 12.460 -4.998 -17.520 1.00 76.06 214 ASN A N 1
ATOM 1636 C CA . ASN A 1 214 ? 12.622 -6.436 -17.682 1.00 76.06 214 ASN A CA 1
ATOM 1637 C C . ASN A 1 214 ? 11.905 -7.205 -16.573 1.00 76.06 214 ASN A C 1
ATOM 1639 O O . ASN A 1 214 ? 11.279 -8.223 -16.862 1.00 76.06 214 ASN A O 1
ATOM 1643 N N . VAL A 1 215 ? 11.916 -6.701 -15.336 1.00 76.50 215 VAL A N 1
ATOM 1644 C CA . VAL A 1 215 ? 11.129 -7.280 -14.239 1.00 76.50 215 VAL A CA 1
ATOM 1645 C C . VAL A 1 215 ? 9.631 -7.234 -14.566 1.00 76.50 215 VAL A C 1
ATOM 1647 O O . VAL A 1 215 ? 8.965 -8.270 -14.497 1.00 76.50 215 VAL A O 1
ATOM 1650 N N . VAL A 1 216 ? 9.099 -6.087 -15.008 1.00 78.44 216 VAL A N 1
ATOM 1651 C CA . VAL A 1 216 ? 7.689 -5.971 -15.438 1.00 78.44 216 VAL A CA 1
ATOM 1652 C C . VAL A 1 216 ? 7.392 -6.923 -16.600 1.00 78.44 216 VAL A C 1
ATOM 1654 O O . VAL A 1 216 ? 6.472 -7.736 -16.516 1.00 78.44 216 VAL A O 1
ATOM 1657 N N . ARG A 1 217 ? 8.200 -6.885 -17.663 1.00 79.75 217 ARG A N 1
ATOM 1658 C CA . ARG A 1 217 ? 8.040 -7.701 -18.874 1.00 79.75 217 ARG A CA 1
ATOM 1659 C C . ARG A 1 217 ? 8.027 -9.192 -18.555 1.00 79.75 217 ARG A C 1
ATOM 1661 O O . ARG A 1 217 ? 7.144 -9.900 -19.032 1.00 79.75 217 ARG A O 1
ATOM 1668 N N . LEU A 1 218 ? 8.968 -9.672 -17.742 1.00 78.62 218 LEU A N 1
ATOM 1669 C CA . LEU A 1 218 ? 9.038 -11.075 -17.328 1.00 78.62 218 LEU A CA 1
ATOM 1670 C C . LEU A 1 218 ? 7.813 -11.484 -16.508 1.00 78.62 218 LEU A C 1
ATOM 1672 O O . LEU A 1 218 ? 7.252 -12.553 -16.758 1.00 78.62 218 LEU A O 1
ATOM 1676 N N . THR A 1 219 ? 7.372 -10.625 -15.586 1.00 76.81 219 THR A N 1
ATOM 1677 C CA . THR A 1 219 ? 6.173 -10.866 -14.769 1.00 76.81 219 THR A CA 1
ATOM 1678 C C . THR A 1 219 ? 4.937 -10.998 -15.645 1.00 76.81 219 THR A C 1
ATOM 1680 O O . THR A 1 219 ? 4.202 -11.975 -15.535 1.00 76.81 219 THR A O 1
ATOM 1683 N N . VAL A 1 220 ? 4.726 -10.045 -16.558 1.00 80.50 220 VAL A N 1
ATOM 1684 C CA . VAL A 1 220 ? 3.567 -10.029 -17.458 1.00 80.50 220 VAL A CA 1
ATOM 1685 C C . VAL A 1 220 ? 3.601 -11.221 -18.404 1.00 80.50 220 VAL A C 1
ATOM 1687 O O . VAL A 1 220 ? 2.591 -11.904 -18.548 1.00 80.50 220 VAL A O 1
ATOM 1690 N N . MET A 1 221 ? 4.749 -11.502 -19.024 1.00 81.88 221 MET A N 1
ATOM 1691 C CA . MET A 1 221 ? 4.903 -12.610 -19.967 1.00 81.88 221 MET A CA 1
ATOM 1692 C C . MET A 1 221 ? 4.566 -13.949 -19.309 1.00 81.88 221 MET A C 1
ATOM 1694 O O . MET A 1 221 ? 3.749 -14.708 -19.824 1.00 81.88 221 MET A O 1
ATOM 1698 N N . ARG A 1 222 ? 5.164 -14.237 -18.152 1.00 80.31 222 ARG A N 1
ATOM 1699 C CA . ARG A 1 222 ? 4.942 -15.505 -17.452 1.00 80.31 222 ARG A CA 1
ATOM 1700 C C . ARG A 1 222 ? 3.565 -15.569 -16.783 1.00 80.31 222 ARG A C 1
ATOM 1702 O O . ARG A 1 222 ? 2.948 -16.625 -16.785 1.00 80.31 222 ARG A O 1
ATOM 1709 N N . GLY A 1 223 ? 3.058 -14.456 -16.254 1.00 76.56 223 GLY A N 1
ATOM 1710 C CA . GLY A 1 223 ? 1.704 -14.391 -15.705 1.00 76.56 223 GLY A CA 1
ATOM 1711 C C . GLY A 1 223 ? 0.641 -14.630 -16.775 1.00 76.56 223 GLY A C 1
ATOM 1712 O O . GLY A 1 223 ? -0.281 -15.410 -16.558 1.00 76.56 223 GLY A O 1
ATOM 1713 N N . ARG A 1 224 ? 0.805 -14.051 -17.974 1.00 83.62 224 ARG A N 1
ATOM 1714 C CA . ARG A 1 224 ? -0.081 -14.304 -19.122 1.00 83.62 224 ARG A CA 1
ATOM 1715 C C . ARG A 1 224 ? 0.070 -15.701 -19.714 1.00 83.62 224 ARG A C 1
ATOM 1717 O O . ARG A 1 224 ? -0.900 -16.214 -20.257 1.00 83.62 224 ARG A O 1
ATOM 1724 N N . ALA A 1 225 ? 1.231 -16.339 -19.573 1.00 83.62 225 ALA A N 1
ATOM 1725 C CA . ALA A 1 225 ? 1.381 -17.750 -19.927 1.00 83.62 225 ALA A CA 1
ATOM 1726 C C . ALA A 1 225 ? 0.481 -18.663 -19.070 1.00 83.62 225 ALA A C 1
ATOM 1728 O O . ALA A 1 225 ? 0.017 -19.685 -19.561 1.00 83.62 225 ALA A O 1
ATOM 1729 N N . MET A 1 226 ? 0.198 -18.273 -17.821 1.00 80.56 226 MET A N 1
ATOM 1730 C CA . MET A 1 226 ? -0.705 -19.001 -16.919 1.00 80.56 226 MET A CA 1
ATOM 1731 C C . MET A 1 226 ? -2.161 -18.526 -17.037 1.00 80.56 226 MET A C 1
ATOM 1733 O O . MET A 1 226 ? -3.084 -19.335 -17.051 1.00 80.56 226 MET A O 1
ATOM 1737 N N . ARG A 1 227 ? -2.377 -17.211 -17.149 1.00 79.62 227 ARG A N 1
ATOM 1738 C CA . ARG A 1 227 ? -3.695 -16.576 -17.274 1.00 79.62 227 ARG A CA 1
ATOM 1739 C C . ARG A 1 227 ? -3.671 -15.547 -18.418 1.00 79.62 227 ARG A C 1
ATOM 1741 O O . ARG A 1 227 ? -3.357 -14.379 -18.190 1.00 79.62 227 ARG A O 1
ATOM 1748 N N . PRO A 1 228 ? -4.025 -15.940 -19.656 1.00 85.06 228 PRO A N 1
ATOM 1749 C CA . PRO A 1 228 ? -3.862 -15.092 -20.846 1.00 85.06 228 PRO A CA 1
ATOM 1750 C C . PRO A 1 228 ? -4.545 -13.723 -20.766 1.00 85.06 228 PRO A C 1
ATOM 1752 O O . PRO A 1 228 ? -4.025 -12.737 -21.285 1.00 85.06 228 PRO A O 1
ATOM 1755 N N . MET A 1 229 ? -5.680 -13.649 -20.067 1.00 82.56 229 MET A N 1
ATOM 1756 C CA . MET A 1 229 ? -6.495 -12.436 -19.938 1.00 82.56 229 MET A CA 1
ATOM 1757 C C . MET A 1 229 ? -6.098 -11.537 -18.753 1.00 82.56 229 MET A C 1
ATOM 1759 O O . MET A 1 229 ? -6.842 -10.613 -18.423 1.00 82.56 229 MET A O 1
ATOM 1763 N N . THR A 1 230 ? -4.955 -11.780 -18.097 1.00 76.94 230 THR A N 1
ATOM 1764 C CA . THR A 1 230 ? -4.483 -10.942 -16.983 1.00 76.94 230 THR A CA 1
ATOM 1765 C C . THR A 1 230 ? -4.307 -9.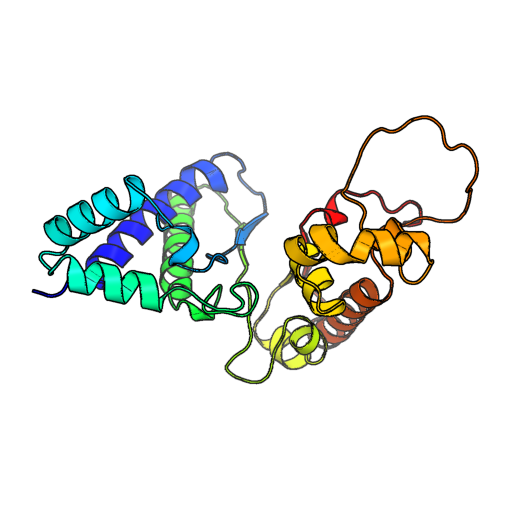492 -17.430 1.00 76.94 230 THR A C 1
ATOM 1767 O O . THR A 1 230 ? -3.479 -9.168 -18.297 1.00 76.94 230 THR A O 1
ATOM 1770 N N . LYS A 1 231 ? -5.098 -8.611 -16.8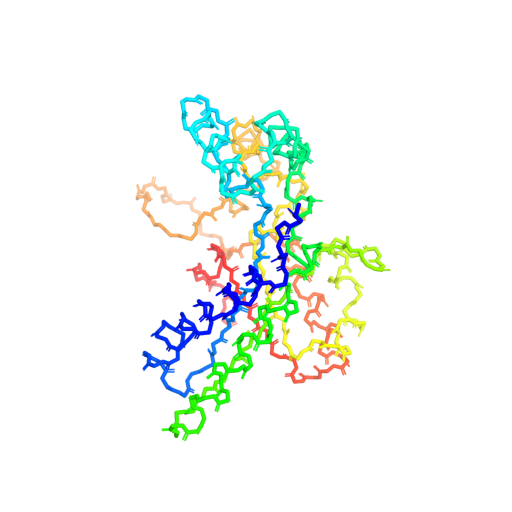08 1.00 81.44 231 LYS A N 1
ATOM 1771 C CA . LYS A 1 231 ? -4.991 -7.159 -16.966 1.00 81.44 231 LYS A CA 1
ATOM 1772 C C . LYS A 1 231 ? -3.742 -6.658 -16.248 1.00 81.44 231 LYS A C 1
ATOM 1774 O O . LYS A 1 231 ? -3.326 -7.219 -15.238 1.00 81.44 231 LYS A O 1
ATOM 1779 N N . VAL A 1 232 ? -3.142 -5.601 -16.779 1.00 77.25 232 VAL A N 1
ATOM 1780 C CA . VAL A 1 232 ? -1.921 -5.007 -16.231 1.00 77.25 232 VAL A CA 1
ATOM 1781 C C . VAL A 1 232 ? -2.114 -3.502 -16.157 1.00 77.25 232 VAL A C 1
ATOM 1783 O O . VAL A 1 232 ? -2.551 -2.900 -17.135 1.00 77.25 232 VAL A O 1
ATOM 1786 N N . CYS A 1 233 ? -1.780 -2.907 -15.020 1.00 79.38 233 CYS A N 1
ATOM 1787 C CA . CYS A 1 233 ? -1.698 -1.468 -14.837 1.00 79.38 233 CYS A CA 1
ATOM 1788 C C . CYS A 1 233 ? -0.339 -1.069 -14.249 1.00 79.38 233 CYS A C 1
ATOM 1790 O O . CYS A 1 233 ? 0.347 -1.849 -13.584 1.00 79.38 233 CYS A O 1
ATOM 1792 N N . LEU A 1 234 ? 0.050 0.168 -14.536 1.00 75.56 234 LEU A N 1
ATOM 1793 C CA . LEU A 1 234 ? 1.274 0.798 -14.066 1.00 75.56 234 LEU A CA 1
ATOM 1794 C C . LEU A 1 234 ? 0.881 2.069 -13.314 1.00 75.56 234 LEU A C 1
ATOM 1796 O O . LEU A 1 234 ? 0.033 2.820 -13.795 1.00 75.56 234 LEU A O 1
ATOM 1800 N N . TYR A 1 235 ? 1.490 2.319 -12.158 1.00 75.94 235 TYR A N 1
ATOM 1801 C CA . TYR A 1 235 ? 1.289 3.554 -11.404 1.00 75.94 235 TYR A CA 1
ATOM 1802 C C . TYR A 1 235 ? 2.611 4.091 -10.845 1.00 75.94 235 TYR A C 1
ATOM 1804 O O . TYR A 1 235 ? 3.653 3.422 -10.832 1.00 75.94 235 TYR A O 1
ATOM 1812 N N . GLY A 1 236 ? 2.574 5.341 -10.395 1.00 73.44 236 GLY A N 1
ATOM 1813 C CA . GLY A 1 236 ? 3.747 6.078 -9.937 1.00 73.44 236 GLY A CA 1
ATOM 1814 C C . GLY A 1 236 ? 4.295 7.022 -11.001 1.00 73.44 236 GLY A C 1
ATOM 1815 O O . GLY A 1 236 ? 3.711 7.201 -12.068 1.00 73.44 236 GLY A O 1
ATOM 1816 N N . GLU A 1 237 ? 5.424 7.655 -10.688 1.00 69.94 237 GLU A N 1
ATOM 1817 C CA . GLU A 1 237 ? 5.920 8.795 -11.467 1.00 69.94 237 GLU A CA 1
ATOM 1818 C C . GLU A 1 237 ? 6.286 8.408 -12.908 1.00 69.94 237 GLU A C 1
ATOM 1820 O O . GLU A 1 237 ? 6.218 9.250 -13.786 1.00 69.94 237 GLU A O 1
ATOM 1825 N N . HIS A 1 238 ? 6.605 7.144 -13.187 1.00 67.81 238 HIS A N 1
ATOM 1826 C CA . HIS A 1 238 ? 6.973 6.684 -14.532 1.00 67.81 238 HIS A CA 1
ATOM 1827 C C . HIS A 1 238 ? 5.758 6.336 -15.410 1.00 67.81 238 HIS A C 1
ATOM 1829 O O . HIS A 1 238 ? 5.905 6.128 -16.607 1.00 67.81 238 HIS A O 1
ATOM 1835 N N . ALA A 1 239 ? 4.550 6.251 -14.841 1.00 66.50 239 ALA A N 1
ATOM 1836 C CA . ALA A 1 239 ? 3.340 5.965 -15.616 1.00 66.50 239 ALA A CA 1
ATOM 1837 C C . ALA A 1 239 ? 2.833 7.191 -16.400 1.00 66.50 239 ALA A C 1
ATOM 1839 O O . ALA A 1 239 ? 2.048 7.043 -17.329 1.00 66.50 239 ALA A O 1
ATOM 1840 N N . ALA A 1 240 ? 3.276 8.393 -16.018 1.00 64.50 240 ALA A N 1
ATOM 1841 C CA . ALA A 1 240 ? 2.864 9.659 -16.623 1.00 64.50 240 ALA A CA 1
ATOM 1842 C C . ALA A 1 240 ? 3.876 10.214 -17.645 1.00 64.50 240 ALA A C 1
ATOM 1844 O O . ALA A 1 240 ? 3.620 11.240 -18.272 1.00 64.50 240 ALA A O 1
ATOM 1845 N N . THR A 1 241 ? 5.013 9.541 -17.844 1.00 60.06 241 THR A N 1
ATOM 1846 C CA . THR A 1 241 ? 5.950 9.855 -18.930 1.00 60.06 241 THR A CA 1
ATOM 1847 C C . THR A 1 241 ? 5.509 9.171 -20.220 1.00 60.06 241 THR A C 1
ATOM 1849 O O . THR A 1 241 ? 5.439 7.940 -20.228 1.00 60.06 241 THR A O 1
ATOM 1852 N N . PRO A 1 242 ? 5.261 9.924 -21.307 1.00 56.06 242 PRO A N 1
ATOM 1853 C CA . PRO A 1 242 ? 5.076 9.342 -22.626 1.00 56.06 242 PRO A CA 1
ATOM 1854 C C . PRO A 1 242 ? 6.297 8.508 -23.002 1.00 56.06 242 PRO A C 1
ATOM 1856 O O . PRO A 1 242 ? 7.437 8.912 -22.765 1.00 56.06 242 PRO A O 1
ATOM 1859 N N . ASP A 1 243 ? 6.038 7.340 -23.567 1.00 53.75 243 ASP A N 1
ATOM 1860 C CA . ASP A 1 243 ? 7.056 6.530 -24.209 1.00 53.75 243 ASP A CA 1
ATOM 1861 C C . ASP A 1 243 ? 7.177 7.029 -25.656 1.00 53.75 243 ASP A C 1
ATOM 1863 O O . ASP A 1 243 ? 6.242 6.874 -26.441 1.00 53.75 243 ASP A O 1
ATOM 1867 N N . GLU A 1 244 ? 8.276 7.710 -25.993 1.00 47.75 244 GLU A N 1
ATOM 1868 C CA . GLU A 1 244 ? 8.509 8.196 -27.363 1.00 47.75 244 GLU A CA 1
ATOM 1869 C C . GLU A 1 244 ? 8.741 7.040 -28.360 1.00 47.75 244 GLU A C 1
ATOM 1871 O O . GLU A 1 244 ? 8.632 7.254 -29.566 1.00 47.75 244 GLU A O 1
ATOM 1876 N N . ASP A 1 245 ? 8.969 5.813 -27.868 1.00 43.50 245 ASP A N 1
ATOM 1877 C CA . ASP A 1 245 ? 9.213 4.607 -28.666 1.00 43.50 245 ASP A CA 1
ATOM 1878 C C . ASP A 1 245 ? 7.981 3.679 -28.768 1.00 43.50 245 ASP A C 1
ATOM 1880 O O . ASP A 1 245 ? 8.076 2.582 -29.322 1.00 43.50 245 ASP A O 1
ATOM 1884 N N . ALA A 1 246 ? 6.809 4.085 -28.259 1.00 36.09 246 ALA A N 1
ATOM 1885 C CA . ALA A 1 246 ? 5.563 3.320 -28.388 1.00 36.09 246 ALA A CA 1
ATOM 1886 C C . ALA A 1 246 ? 4.928 3.489 -29.786 1.00 36.09 246 ALA A C 1
ATOM 1888 O O . ALA A 1 246 ? 3.829 4.031 -29.927 1.00 36.09 246 ALA A O 1
ATOM 1889 N N . GLY A 1 247 ? 5.652 3.041 -30.815 1.00 29.89 247 GLY A N 1
ATOM 1890 C CA . GLY A 1 247 ? 5.194 2.859 -32.198 1.00 29.89 247 GLY A CA 1
ATOM 1891 C C . GLY A 1 247 ? 5.003 1.391 -32.551 1.00 29.89 247 GLY A C 1
ATOM 1892 O O . GLY A 1 247 ? 5.866 0.571 -32.167 1.00 29.89 247 GLY A O 1
#

Sequence (247 aa):
MSVDLVQFVKLLMKWQMHQCMEIGFEGIPGLCVAIHTLESPLYEFLADKGIALDELCETLSKEMKVSKVLVQSRMSSLKEANPIMGLRGSHLGITEMQTKAIAEAVMKLAGEGISVHPHIVILLLGKLFDYKVPHGALQPGTLAEVAEFYSFGTNDLTQMTFGSSRDDGKANFLSYYVKHSVLERKCLRRSASAEPNHAGDAGSDSCSDDRARNVVRLTVMRGRAMRPMTKVCLYGEHAATPDEDAG

pLDDT: mean 71.63, std 15.91, range [28.5, 93.75]

InterPro domains:
  IPR000121 PEP-utilising enzyme, C-terminal [PF02896] (132-173)
  IPR010121 Pyruvate, phosphate dikinase [PTHR22931] (9-127)
  IPR015813 Pyruvate/Phosphoenolpyruvate kinase-like domain superfamily [SSF51621] (25-243)
  IPR040442 Pyruvate kinase-like domain superfamily [G3DSA:3.20.20.60] (6-130)
  IPR040442 Pyruvate kinase-like domain superfamily [G3DSA:3.20.20.60] (131-244)

Secondary structure (DSSP, 8-state):
----HHHHHHHHHHHHHHHIIIIIITTSTTSEEEEEPP-S-GGGGS--SSHHHHHHHHHHHHHHT--HHHHHHHHHHT--S-GGGSS-GGGGSTHHHHHHHHHHHHHHHHHTT---EEEEE----S-SSS--HHHHTT-HHHHHHH-SEEEEEHHHHHHHHHT--HHHHHHHTHHHHHHTTSS-GGGG--S-----------S---SS-HHHHHHHHHHHHHHHHH-TT-EEEEESGGGSS--TT--

Foldseek 3Di:
DAPPVVVVLVVVLQVLLVCCQPVNFPVDFPDEGEAEDWFFQPLVVADDDDPRNQVVLVVCCVVRVHDSVVSVVVSVVSDDPDRLLDCGFPNVVSLVSSVVSNVVSCVVCVVVVTHYHYDYDGPDRDDPPDDDPLVCLVCLVVVLVPHLAAEAELQSLLCVLVVHDLVVCVVDPVVVCCVVVVDPPLQNDFADDDDPDDPDDDDQRFHHDVSSVVSVVSSLVVSCVNVVNHHYHYDDRNNNHDRPPPD